Protein AF-A0A2H9Q199-F1 (afdb_monomer)

Solvent-accessible surface area (backbone atoms only — not comparable to full-atom values): 11619 Å² total; per-residue (Å²): 108,73,69,45,56,44,50,50,54,21,49,51,50,49,46,53,51,49,52,54,37,52,74,70,70,45,87,78,50,66,88,38,74,68,30,46,50,52,53,52,49,35,46,51,50,33,52,48,52,47,50,55,45,45,73,75,46,78,73,75,48,72,68,54,51,53,51,50,52,50,48,43,51,44,49,52,54,39,50,50,52,40,52,54,43,19,60,48,21,20,34,62,26,61,68,71,50,50,90,87,56,76,65,68,74,61,91,91,56,69,63,34,82,66,85,29,64,16,32,39,24,67,61,15,33,64,31,40,63,54,66,64,59,32,64,83,27,72,90,49,64,64,68,58,24,52,52,48,40,50,52,39,50,52,46,18,51,51,46,30,48,51,35,40,74,71,21,55,23,52,71,66,17,28,52,48,20,41,47,48,42,50,53,51,44,52,55,52,43,53,70,76,58,58,78,73,76,87,65,78,76,76,75,78,76,78,76,78,76,80,131

Sequence (211 aa):
FFLGEVLISTGLILYLIRLFFNYLNFSFHFISLNGLTLGLSAILVSLLLFYLMKTKFSKFSEKNNSFAKLSVILLFISGFIVEVLKFMWGRVRFRDLQEGITSFTSWYLPQGLTGSQSFPSGHAFLGWILIPLFLLFLNKNELKKWIFLILTIIFGVFVSYERIVVGAHYASDVLFSWGIVTITFLILYNRYFPKKKIFPTMKKKKSKKRN

Nearest PDB structures (foldseek):
  5jki-assembly1_A  TM=6.107E-01  e=6.214E-02  Bacillus subtilis subsp. subtilis str. 168
  8ijq-assembly1_A  TM=4.884E-01  e=3.005E+00  Homo sapiens

Foldseek 3Di:
DVVLLLCLQLVLQLLVVVVVCVVVVNDDDCPDPVNVVSSVVSSVVSVVVVVVCCVVPVDDDPLNVLLSVLLSVLCVQLVVVQVVCQQFQLQAFQVRQDPPSPRHDDQVHRPGRNVHGQAADPQLLSLQSCQSVLSVCPPHDPVVSVVSNVVSVCSSVVSLVVCVVVRSYDNVNSVVSNVSSVVSSVVSCCVSPPPDPPDDPPPPPPPPDDD

Radius of gyration: 22.21 Å; Cα contacts (8 Å, |Δi|>4): 216; chains: 1; bounding box: 43×38×95 Å

Mean predicted aligned error: 12.1 Å

pLDDT: mean 75.15, std 17.33, range [34.69, 97.81]

Structure (mmCIF, N/CA/C/O backbone):
data_AF-A0A2H9Q199-F1
#
_entry.id   AF-A0A2H9Q199-F1
#
loop_
_atom_site.group_PDB
_atom_site.id
_atom_site.type_symbol
_atom_site.label_atom_id
_atom_site.label_alt_id
_atom_site.label_comp_id
_atom_site.label_asym_id
_atom_site.label_entity_id
_atom_site.label_seq_id
_atom_site.pdbx_PDB_ins_code
_atom_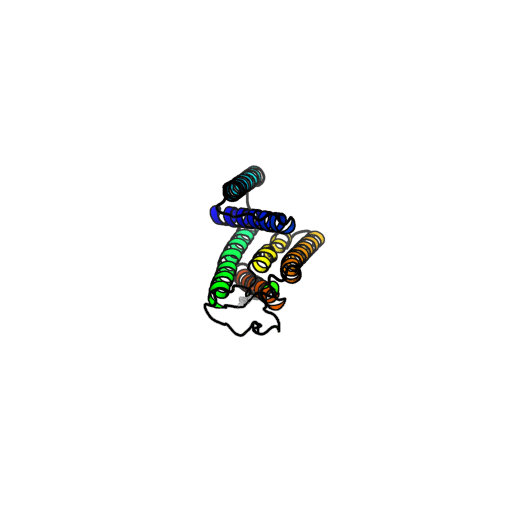site.Cartn_x
_atom_site.Cartn_y
_atom_site.Cartn_z
_atom_site.occupancy
_atom_site.B_iso_or_equiv
_atom_site.auth_seq_id
_atom_site.auth_comp_id
_atom_site.auth_asym_id
_atom_site.auth_atom_id
_atom_site.pdbx_PDB_model_num
ATOM 1 N N . PHE A 1 1 ? -3.451 13.577 13.949 1.00 46.97 1 PHE A N 1
ATOM 2 C CA . PHE A 1 1 ? -4.414 12.455 13.952 1.00 46.97 1 PHE A CA 1
ATOM 3 C C . PHE A 1 1 ? -5.497 12.689 12.898 1.00 46.97 1 PHE A C 1
ATOM 5 O O . PHE A 1 1 ? -5.450 12.029 11.874 1.00 46.97 1 PHE A O 1
ATOM 12 N N . PHE A 1 2 ? -6.315 13.739 13.061 1.00 38.72 2 PHE A N 1
ATOM 13 C CA . PHE A 1 2 ? -7.297 14.263 12.091 1.00 38.72 2 PHE A CA 1
ATOM 14 C C . PHE A 1 2 ? -6.788 14.386 10.641 1.00 38.72 2 PHE A C 1
ATOM 16 O O . PHE A 1 2 ? -7.367 13.810 9.730 1.00 38.72 2 PHE A O 1
ATOM 23 N N . LEU A 1 3 ? -5.657 15.067 10.435 1.00 34.69 3 LEU A N 1
ATOM 24 C CA . LEU A 1 3 ? -5.102 15.261 9.094 1.00 34.69 3 LEU A CA 1
ATOM 25 C C . LEU A 1 3 ? -4.651 13.936 8.450 1.00 34.69 3 LEU A C 1
ATOM 27 O O . LEU A 1 3 ? -4.805 13.750 7.256 1.00 34.69 3 LEU A O 1
ATOM 31 N N . GLY A 1 4 ? -4.153 12.986 9.247 1.00 44.22 4 GLY A N 1
ATOM 32 C CA . GLY A 1 4 ? -3.660 11.701 8.750 1.00 44.22 4 GLY A CA 1
ATOM 33 C C . GLY A 1 4 ? -4.778 10.804 8.225 1.00 44.22 4 GLY A C 1
ATOM 34 O O . GLY A 1 4 ? -4.669 10.287 7.125 1.00 44.22 4 GLY A O 1
ATOM 35 N N . GLU A 1 5 ? -5.872 10.645 8.970 1.00 51.69 5 GLU A N 1
ATOM 36 C CA . GLU A 1 5 ? -7.011 9.814 8.547 1.00 51.69 5 GLU A CA 1
ATOM 37 C C . GLU A 1 5 ? -7.714 10.364 7.309 1.00 51.69 5 GLU A C 1
ATOM 39 O O . GLU A 1 5 ? -8.073 9.608 6.402 1.00 51.69 5 GLU A O 1
ATOM 44 N N . VAL A 1 6 ? -7.868 11.689 7.254 1.00 45.50 6 VAL A N 1
ATOM 45 C CA . VAL A 1 6 ? -8.406 12.375 6.081 1.00 45.50 6 VAL A CA 1
ATOM 46 C C . VAL A 1 6 ? -7.461 12.175 4.899 1.00 45.50 6 VAL A C 1
ATOM 48 O O . VAL A 1 6 ? -7.926 11.805 3.831 1.00 45.50 6 VAL A O 1
ATOM 51 N N . LEU A 1 7 ? -6.141 12.290 5.077 1.00 45.34 7 LEU A N 1
ATOM 52 C CA . LEU A 1 7 ? -5.177 12.050 3.998 1.00 45.34 7 LEU A CA 1
ATOM 53 C C . LEU A 1 7 ? -5.149 10.587 3.516 1.00 45.34 7 LEU A C 1
ATOM 55 O O . LEU A 1 7 ? -5.063 10.374 2.310 1.00 45.34 7 LEU A O 1
ATOM 59 N N . ILE A 1 8 ? -5.273 9.582 4.398 1.00 53.69 8 ILE A N 1
ATOM 60 C CA . ILE A 1 8 ? -5.349 8.167 3.971 1.00 53.69 8 ILE A CA 1
ATOM 61 C C . ILE A 1 8 ? -6.650 7.900 3.224 1.00 53.69 8 ILE A C 1
ATOM 63 O O . ILE A 1 8 ? -6.617 7.304 2.154 1.00 53.69 8 ILE A O 1
ATOM 67 N N . SER A 1 9 ? -7.793 8.290 3.794 1.00 57.28 9 SER A N 1
ATOM 68 C CA . SER A 1 9 ? -9.100 8.034 3.176 1.00 57.28 9 SER A CA 1
ATOM 69 C C . SER A 1 9 ? -9.209 8.749 1.833 1.00 57.28 9 SER A C 1
ATOM 71 O O . SER A 1 9 ? -9.574 8.123 0.842 1.00 57.28 9 SER A O 1
ATOM 73 N N . THR A 1 10 ? -8.758 10.002 1.766 1.00 50.84 10 THR A N 1
ATOM 74 C CA . THR A 1 10 ? -8.676 10.772 0.521 1.00 50.84 10 THR A CA 1
ATOM 75 C C . THR A 1 10 ? -7.710 10.131 -0.471 1.00 50.84 10 THR A C 1
ATOM 77 O O . THR A 1 10 ? -8.054 9.968 -1.636 1.00 50.84 10 THR A O 1
ATOM 80 N N . GLY A 1 11 ? -6.516 9.725 -0.029 1.00 55.50 11 GLY A N 1
ATOM 81 C CA . GLY A 1 11 ? -5.516 9.083 -0.883 1.00 55.50 11 GLY A CA 1
ATOM 82 C C . GLY A 1 11 ? -5.994 7.745 -1.444 1.00 55.50 11 GLY A C 1
ATOM 83 O O . GLY A 1 11 ? -5.814 7.476 -2.628 1.00 55.50 11 GLY A O 1
ATOM 84 N N . LEU A 1 12 ? -6.667 6.938 -0.624 1.00 57.31 12 LEU A N 1
ATOM 85 C CA . LEU A 1 12 ? -7.262 5.668 -1.028 1.00 57.31 12 LEU A CA 1
ATOM 86 C C . LEU A 1 12 ? -8.405 5.884 -2.025 1.00 57.31 12 LEU A C 1
ATOM 88 O O . LEU A 1 12 ? -8.453 5.202 -3.043 1.00 57.31 12 LEU A O 1
ATOM 92 N N . ILE A 1 13 ? -9.290 6.852 -1.774 1.00 58.12 13 ILE A N 1
ATOM 93 C CA . ILE A 1 13 ? -10.392 7.199 -2.681 1.00 58.12 13 ILE A CA 1
ATOM 94 C C . ILE A 1 13 ? -9.844 7.697 -4.021 1.00 58.12 13 ILE A C 1
ATOM 96 O O . ILE A 1 13 ? -10.240 7.193 -5.068 1.00 58.12 13 ILE A O 1
ATOM 100 N N . LEU A 1 14 ? -8.884 8.624 -4.010 1.00 54.38 14 LEU A N 1
ATOM 101 C CA . LEU A 1 14 ? -8.240 9.130 -5.227 1.00 54.38 14 LEU A CA 1
ATOM 102 C C . LEU A 1 14 ? -7.523 8.032 -6.007 1.00 54.38 14 LEU A C 1
ATOM 104 O O . LEU A 1 14 ? -7.539 8.021 -7.237 1.00 54.38 14 LEU A O 1
ATOM 108 N N . TYR A 1 15 ? -6.913 7.089 -5.301 1.00 61.72 15 TYR A N 1
ATOM 109 C CA . TYR A 1 15 ? -6.249 5.953 -5.909 1.00 61.72 15 TYR A CA 1
ATOM 110 C C . TYR A 1 15 ? -7.234 4.949 -6.530 1.00 61.72 15 TYR A C 1
ATOM 112 O O . TYR A 1 15 ? -7.014 4.505 -7.655 1.00 61.72 15 TYR A O 1
ATOM 120 N N . LEU A 1 16 ? -8.342 4.644 -5.849 1.00 57.50 16 LEU A N 1
ATOM 121 C CA . LEU A 1 16 ? -9.432 3.813 -6.375 1.00 57.50 16 LEU A CA 1
ATOM 122 C C . LEU A 1 16 ? -10.061 4.434 -7.625 1.00 57.50 16 LEU A C 1
ATOM 124 O O . LEU A 1 16 ? -10.288 3.745 -8.617 1.00 57.50 16 LEU A O 1
ATOM 128 N N . ILE A 1 17 ? -10.277 5.748 -7.596 1.00 57.16 17 ILE A N 1
ATOM 129 C CA . ILE A 1 17 ? -10.766 6.519 -8.738 1.00 57.16 17 ILE A CA 1
ATOM 130 C C . ILE A 1 17 ? -9.769 6.435 -9.901 1.00 57.16 17 ILE A C 1
ATOM 132 O O . ILE A 1 17 ? -10.159 6.148 -11.030 1.00 57.16 17 ILE A O 1
ATOM 136 N N . ARG A 1 18 ? -8.468 6.605 -9.640 1.00 59.22 18 ARG A N 1
ATOM 137 C CA . ARG A 1 18 ? -7.423 6.473 -10.668 1.00 59.22 18 ARG A CA 1
ATOM 138 C C . ARG A 1 18 ? -7.379 5.071 -11.279 1.00 59.22 18 ARG A C 1
ATOM 140 O O . ARG A 1 18 ? -7.236 4.951 -12.491 1.00 59.22 18 ARG A O 1
ATOM 147 N N . LEU A 1 19 ? -7.479 4.026 -10.457 1.00 59.72 19 LEU A N 1
ATOM 148 C CA . LEU A 1 19 ? -7.549 2.635 -10.915 1.00 59.72 19 LEU A CA 1
ATOM 149 C C . LEU A 1 19 ? -8.749 2.414 -11.842 1.00 59.72 19 LEU A C 1
ATOM 151 O O . LEU A 1 19 ? -8.588 1.847 -12.919 1.00 59.72 19 LEU A O 1
ATOM 155 N N . PHE A 1 20 ? -9.922 2.915 -11.453 1.00 61.47 20 PHE A N 1
ATOM 156 C CA . PHE A 1 20 ? -11.144 2.830 -12.251 1.00 61.47 20 PHE A CA 1
ATOM 157 C C . PHE A 1 20 ? -11.013 3.548 -13.604 1.00 61.47 20 PHE A C 1
ATOM 159 O O . PHE A 1 20 ? -11.338 2.974 -14.639 1.00 61.47 20 PHE A O 1
ATOM 166 N N . PHE A 1 21 ? -10.474 4.770 -13.630 1.00 58.16 21 PHE A N 1
ATOM 167 C CA . PHE A 1 21 ? -10.289 5.509 -14.88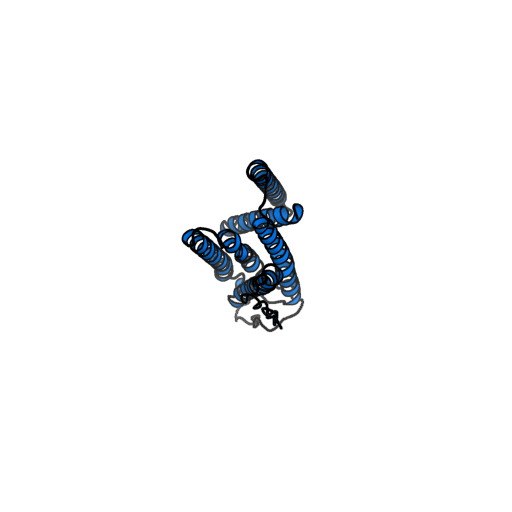5 1.00 58.16 21 PHE A CA 1
ATOM 168 C C . PHE A 1 21 ? -9.211 4.903 -15.793 1.00 58.16 21 PHE A C 1
ATOM 170 O O . PHE A 1 21 ? -9.401 4.859 -17.007 1.00 58.16 21 PHE A O 1
ATOM 177 N N . ASN A 1 22 ? -8.125 4.370 -15.224 1.00 59.69 22 ASN A N 1
ATOM 178 C CA . ASN A 1 22 ? -7.125 3.623 -15.992 1.00 59.69 22 ASN A CA 1
ATOM 179 C C . ASN A 1 22 ? -7.719 2.352 -16.619 1.00 59.69 22 ASN A C 1
ATOM 181 O O . ASN A 1 22 ? -7.387 2.038 -17.757 1.00 59.69 22 ASN A O 1
ATOM 185 N N . TYR A 1 23 ? -8.605 1.644 -15.909 1.00 58.62 23 TYR A N 1
ATOM 186 C CA . TYR A 1 23 ? -9.316 0.476 -16.440 1.00 58.62 23 TYR A CA 1
ATOM 187 C C . TYR A 1 23 ? -10.210 0.830 -17.640 1.00 58.62 23 TYR A C 1
ATOM 189 O O . TYR A 1 23 ? -10.322 0.050 -18.580 1.00 58.62 23 TYR A O 1
ATOM 197 N N . LEU A 1 24 ? -10.787 2.034 -17.656 1.00 60.97 24 LEU A N 1
ATOM 198 C CA . LEU A 1 24 ? -11.583 2.546 -18.777 1.00 60.97 24 LEU A CA 1
ATOM 199 C C . LEU A 1 24 ? -10.740 3.117 -19.936 1.00 60.97 24 LEU A C 1
ATOM 201 O O . LEU A 1 24 ? -11.296 3.762 -20.821 1.00 60.97 24 LEU A O 1
ATOM 205 N N . ASN A 1 25 ? -9.413 2.920 -19.943 1.00 54.31 25 ASN A N 1
ATOM 206 C CA . ASN A 1 25 ? -8.474 3.541 -20.891 1.00 54.31 25 ASN A CA 1
ATOM 207 C C . ASN A 1 25 ? -8.552 5.081 -20.937 1.00 54.31 25 ASN A C 1
ATOM 209 O O . ASN A 1 25 ? -8.149 5.706 -21.918 1.00 54.31 25 ASN A O 1
ATOM 213 N N . PHE A 1 26 ? -9.028 5.719 -19.865 1.00 50.94 26 PHE A N 1
ATOM 214 C CA . PHE A 1 26 ? -9.056 7.174 -19.763 1.00 50.94 26 PHE A CA 1
ATOM 215 C C . PHE A 1 26 ? -7.713 7.670 -19.212 1.00 50.94 26 PHE A C 1
ATOM 217 O O . PHE A 1 26 ? -7.396 7.492 -18.034 1.00 50.94 26 PHE A O 1
ATOM 224 N N . SER A 1 27 ? -6.896 8.302 -20.056 1.00 49.06 27 SER A N 1
ATOM 225 C CA . SER A 1 27 ? -5.598 8.856 -19.657 1.00 49.06 27 SER A CA 1
ATOM 226 C C . SER A 1 27 ? -5.778 10.123 -18.816 1.00 49.06 27 SER A C 1
ATOM 228 O O . SER A 1 27 ? -5.910 11.231 -19.337 1.00 49.06 27 SER A O 1
ATOM 230 N N . PHE A 1 28 ? -5.794 9.964 -17.494 1.00 49.81 28 PHE A N 1
ATOM 231 C CA . PHE A 1 28 ? -5.938 11.072 -16.552 1.00 49.81 28 PHE A CA 1
ATOM 232 C C . PHE A 1 28 ? -4.570 11.639 -16.142 1.00 49.81 28 PHE A C 1
ATOM 234 O O . PHE A 1 28 ? -3.808 11.002 -15.409 1.00 49.81 28 PHE A O 1
ATOM 241 N N . HIS A 1 29 ? -4.249 12.860 -16.575 1.00 53.03 29 HIS A N 1
ATOM 242 C CA . HIS A 1 29 ? -3.084 13.593 -16.072 1.00 53.03 29 HIS A CA 1
ATOM 243 C C . HIS A 1 29 ? -3.448 14.321 -14.771 1.00 53.03 29 HIS A C 1
ATOM 245 O O . HIS A 1 29 ? -4.362 15.140 -14.760 1.00 53.03 29 HIS A O 1
ATOM 251 N N . PHE A 1 30 ? -2.720 14.076 -13.676 1.00 46.84 30 PHE A N 1
ATOM 252 C CA . PHE A 1 30 ? -3.004 14.693 -12.366 1.00 46.84 30 PHE A CA 1
ATOM 253 C C . PHE A 1 30 ? -2.982 16.229 -12.376 1.00 46.84 30 PHE A C 1
ATOM 255 O O . PHE A 1 30 ? -3.741 16.848 -11.641 1.00 46.84 30 PHE A O 1
ATOM 262 N N . ILE A 1 31 ? -2.135 16.828 -13.217 1.00 51.28 31 ILE A N 1
ATOM 263 C CA . ILE A 1 31 ? -1.976 18.288 -13.343 1.00 51.28 31 ILE A CA 1
ATOM 264 C C . ILE A 1 31 ? -3.004 18.883 -14.331 1.00 51.28 31 ILE A C 1
ATOM 266 O O . ILE A 1 31 ? -3.123 20.096 -14.461 1.00 51.28 31 ILE A O 1
ATOM 270 N N . SER A 1 32 ? -3.794 18.049 -15.017 1.00 63.00 32 SER A N 1
ATOM 271 C CA . SER A 1 32 ? -4.894 18.551 -15.847 1.00 63.00 32 SER A CA 1
ATOM 272 C C . SER A 1 32 ? -6.010 19.143 -14.981 1.00 63.00 32 SER A C 1
ATOM 274 O O . SER A 1 32 ? -6.194 18.744 -13.830 1.00 63.00 32 SER A O 1
ATOM 276 N N . LEU A 1 33 ? -6.808 20.048 -15.556 1.00 59.69 33 LEU A N 1
ATOM 277 C CA . LEU A 1 33 ? -8.002 20.610 -14.908 1.00 59.69 33 LEU A CA 1
ATOM 278 C C . LEU A 1 33 ? -8.932 19.511 -14.362 1.00 59.69 33 LEU A C 1
ATOM 280 O O . LEU A 1 33 ? -9.466 19.623 -13.259 1.00 59.69 33 LEU A O 1
ATOM 284 N N . ASN A 1 34 ? -9.051 18.408 -15.104 1.00 52.34 34 ASN A N 1
ATOM 285 C CA . ASN A 1 34 ? -9.818 17.230 -14.711 1.00 52.34 34 ASN A CA 1
ATOM 286 C C . ASN A 1 34 ? -9.172 16.518 -13.504 1.00 52.34 34 ASN A C 1
ATOM 288 O O . ASN A 1 34 ? -9.858 16.129 -12.560 1.00 52.34 34 ASN A O 1
ATOM 292 N N . GLY A 1 35 ? -7.840 16.387 -13.492 1.00 54.44 35 GLY A N 1
ATOM 293 C CA . GLY A 1 35 ? -7.058 15.820 -12.384 1.00 54.44 35 GLY A CA 1
ATOM 294 C C . GLY A 1 35 ? -7.206 16.602 -11.081 1.00 54.44 35 GLY A C 1
ATOM 295 O O . GLY A 1 35 ? -7.444 16.014 -10.024 1.00 54.44 35 GLY A O 1
ATOM 296 N N . LEU A 1 36 ? -7.135 17.929 -11.170 1.00 59.34 36 LEU A N 1
ATOM 297 C CA . LEU A 1 36 ? -7.297 18.833 -10.032 1.00 59.34 36 LEU A CA 1
ATOM 298 C C . LEU A 1 36 ? -8.731 18.831 -9.496 1.00 59.34 36 LEU A C 1
ATOM 300 O O . LEU A 1 36 ? -8.926 18.784 -8.283 1.00 59.34 36 LEU A O 1
ATOM 304 N N . THR A 1 37 ? -9.735 18.822 -10.374 1.00 64.00 37 THR A N 1
ATOM 305 C CA . THR A 1 37 ? -11.149 18.749 -9.967 1.00 64.00 37 THR A CA 1
ATOM 306 C C . THR A 1 37 ? -11.483 17.419 -9.295 1.00 64.00 37 THR A C 1
ATOM 308 O O . THR A 1 37 ? -12.115 17.429 -8.238 1.00 64.00 37 THR A O 1
ATOM 311 N N . LEU A 1 38 ? -10.987 16.284 -9.804 1.00 56.97 38 LEU A N 1
ATOM 312 C CA . LEU A 1 38 ? -11.113 15.000 -9.104 1.00 56.97 38 LEU A CA 1
ATOM 313 C C . LEU A 1 38 ? -10.381 15.006 -7.755 1.00 56.97 38 LEU A C 1
ATOM 315 O O . LEU A 1 38 ? -10.963 14.591 -6.751 1.00 56.97 38 LEU A O 1
ATOM 319 N N . GLY A 1 39 ? -9.156 15.539 -7.714 1.00 57.59 39 GLY A N 1
ATOM 320 C CA . GLY A 1 39 ? -8.372 15.764 -6.495 1.00 57.59 39 GLY A CA 1
ATOM 321 C C . GLY A 1 39 ? -9.168 16.484 -5.407 1.00 57.59 39 GLY A C 1
ATOM 322 O O . GLY A 1 39 ? -9.348 15.973 -4.300 1.00 57.59 39 GLY A O 1
ATOM 323 N N . LEU A 1 40 ? -9.700 17.655 -5.756 1.00 64.88 40 LEU A N 1
ATOM 324 C CA . LEU A 1 40 ? -10.507 18.498 -4.877 1.00 64.88 40 LEU A CA 1
ATOM 325 C C . LEU A 1 40 ? -11.821 17.821 -4.478 1.00 64.88 40 LEU A C 1
ATOM 327 O O . LEU A 1 40 ? -12.198 17.869 -3.308 1.00 64.88 40 LEU A O 1
ATOM 331 N N . SER A 1 41 ? -12.493 17.139 -5.409 1.00 60.53 41 SER A N 1
ATOM 332 C CA . SER A 1 41 ? -13.747 16.435 -5.122 1.00 60.53 41 SER A CA 1
ATOM 333 C C . SER A 1 41 ? -13.558 15.312 -4.101 1.00 60.53 41 SER A C 1
ATOM 335 O O . SER A 1 41 ? -14.352 15.194 -3.171 1.00 60.53 41 SER A O 1
ATOM 337 N N . ALA A 1 42 ? -12.472 14.540 -4.183 1.00 59.50 42 ALA A N 1
ATOM 338 C CA . ALA A 1 42 ? -12.204 13.483 -3.215 1.00 59.50 42 ALA A CA 1
ATOM 339 C C . ALA A 1 42 ? -11.817 14.036 -1.840 1.00 59.50 42 ALA A C 1
ATOM 341 O O . ALA A 1 42 ? -12.199 13.450 -0.825 1.00 59.50 42 ALA A O 1
ATOM 342 N N . ILE A 1 43 ? -11.097 15.165 -1.789 1.00 62.12 43 ILE A N 1
ATOM 343 C CA . ILE A 1 43 ? -10.821 15.882 -0.535 1.00 62.12 43 ILE A CA 1
ATOM 344 C C . ILE A 1 43 ? -12.146 16.314 0.103 1.00 62.12 43 ILE A C 1
ATOM 346 O O . ILE A 1 43 ? -12.385 16.024 1.274 1.00 62.12 43 ILE A O 1
ATOM 350 N N . LEU A 1 44 ? -13.038 16.943 -0.667 1.00 68.12 44 LEU A N 1
ATOM 351 C CA . LEU A 1 44 ? -14.348 17.396 -0.190 1.00 68.12 44 LEU A CA 1
ATOM 352 C C . LEU A 1 44 ? -15.228 16.232 0.283 1.00 68.12 44 LEU A C 1
ATOM 354 O O . LEU A 1 44 ? -15.806 16.310 1.366 1.00 68.12 44 LEU A O 1
ATOM 358 N N . VAL A 1 45 ? -15.282 15.128 -0.468 1.00 66.00 45 VAL A N 1
ATOM 359 C CA . VAL A 1 45 ? -16.013 13.910 -0.079 1.00 66.00 45 VAL A CA 1
ATOM 360 C C . VAL A 1 45 ? -15.437 13.310 1.202 1.00 66.00 45 VAL A C 1
ATOM 362 O O . VAL A 1 45 ? -16.194 12.923 2.089 1.00 66.00 45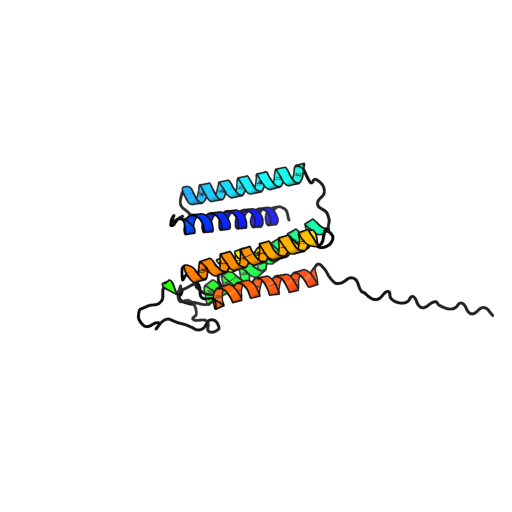 VAL A O 1
ATOM 365 N N . SER A 1 46 ? -14.114 13.274 1.354 1.00 61.66 46 SER A N 1
ATOM 366 C CA . SER A 1 46 ? -13.470 12.736 2.559 1.00 61.66 46 SER A CA 1
ATOM 367 C C . SER A 1 46 ? -13.719 13.617 3.785 1.00 61.66 46 SER A C 1
ATOM 369 O O . SER A 1 46 ? -13.992 13.103 4.871 1.00 61.66 46 SER A O 1
ATOM 371 N N . LEU A 1 47 ? -13.712 14.944 3.614 1.00 64.56 47 LEU A N 1
ATOM 372 C CA . LEU A 1 47 ? -14.093 15.903 4.655 1.00 64.56 47 LEU A CA 1
ATOM 373 C C . LEU A 1 47 ? -15.577 15.779 5.032 1.00 64.56 47 LEU A C 1
ATOM 375 O O . LEU A 1 47 ? -15.905 15.813 6.219 1.00 64.56 47 LEU A O 1
ATOM 379 N N . LEU A 1 48 ? -16.464 15.583 4.052 1.00 70.69 48 LEU A N 1
ATOM 380 C CA . LEU A 1 48 ? -17.896 15.375 4.272 1.00 70.69 48 LEU A CA 1
ATOM 381 C C . LEU A 1 48 ? -18.165 14.062 5.013 1.00 70.69 48 LEU A C 1
ATOM 383 O O . LEU A 1 48 ? -18.864 14.061 6.024 1.00 70.69 48 LEU A O 1
ATOM 387 N N . LEU A 1 49 ? -17.585 12.949 4.556 1.00 64.25 49 LEU A N 1
ATOM 388 C CA . LEU A 1 49 ? -17.698 11.650 5.220 1.00 64.25 49 LEU A CA 1
ATOM 389 C C . LEU A 1 49 ? -17.177 11.727 6.654 1.00 64.25 49 LEU A C 1
ATOM 391 O O . LEU A 1 49 ? -17.830 11.226 7.566 1.00 64.25 49 LEU A O 1
ATOM 395 N N . PHE A 1 50 ? -16.057 12.415 6.878 1.00 64.81 50 PHE A N 1
ATOM 396 C CA . PHE A 1 50 ? -15.551 12.668 8.221 1.00 64.81 50 PHE A CA 1
ATOM 397 C C . PHE A 1 50 ? -16.527 13.496 9.065 1.00 64.81 50 PHE A C 1
ATOM 399 O O . PHE A 1 50 ? -16.801 13.121 10.204 1.00 64.81 50 PHE A O 1
ATOM 406 N N . TYR A 1 51 ? -17.070 14.598 8.536 1.00 67.94 51 TYR A N 1
ATOM 407 C CA . TYR A 1 51 ? -18.056 15.420 9.243 1.00 67.94 51 TYR A CA 1
ATOM 408 C C . TYR A 1 51 ? -19.275 14.583 9.647 1.00 67.94 51 TYR A C 1
ATOM 410 O O . TYR A 1 51 ? -19.649 14.583 10.817 1.00 67.94 51 TYR A O 1
ATOM 418 N N . LEU A 1 52 ? -19.817 13.785 8.722 1.00 66.38 52 LEU A N 1
ATOM 419 C CA . LEU A 1 52 ? -20.927 12.861 8.972 1.00 66.38 52 LEU A CA 1
ATOM 420 C C . LEU A 1 52 ? -20.568 11.772 9.996 1.00 66.38 52 LEU A C 1
ATOM 422 O O . LEU A 1 52 ? -21.390 11.404 10.837 1.00 66.38 52 LEU A O 1
ATOM 426 N N . MET A 1 53 ? -19.338 11.254 9.966 1.00 61.72 53 MET A N 1
ATOM 427 C CA . MET A 1 53 ? -18.865 10.294 10.965 1.00 61.72 53 MET A CA 1
ATOM 428 C C . MET A 1 53 ? -18.693 10.950 12.337 1.00 61.72 53 MET A C 1
ATOM 430 O O . MET A 1 53 ? -19.051 10.339 13.336 1.00 61.72 53 MET A O 1
ATOM 434 N N . LYS A 1 54 ? -18.211 12.194 12.413 1.00 63.78 54 LYS A N 1
ATOM 435 C CA . LYS A 1 54 ? -18.038 12.939 13.668 1.00 63.78 54 LYS A CA 1
ATOM 436 C C . LYS A 1 54 ? -19.380 13.307 14.302 1.00 63.78 54 LYS A C 1
ATOM 438 O O . LYS A 1 54 ? -19.517 13.199 15.519 1.00 63.78 54 LYS A O 1
ATOM 443 N N . THR A 1 55 ? -20.360 13.725 13.501 1.00 63.97 55 THR A N 1
ATOM 444 C CA . THR A 1 55 ? -21.707 14.074 13.985 1.00 63.97 55 THR A CA 1
ATOM 445 C C . THR A 1 55 ? -22.466 12.840 14.467 1.00 63.97 55 THR A C 1
ATOM 447 O O . THR A 1 55 ? -23.152 12.908 15.484 1.00 63.97 55 THR A O 1
ATOM 450 N N . LYS A 1 56 ? -22.299 11.692 13.796 1.00 58.31 56 LYS A N 1
ATOM 451 C CA . LYS A 1 56 ? -22.981 10.434 14.142 1.00 58.31 56 LYS A CA 1
ATOM 452 C C . LYS A 1 56 ? -22.245 9.586 15.192 1.00 58.31 56 LYS A C 1
ATOM 454 O O . LYS A 1 56 ? -22.883 8.848 15.937 1.00 58.31 56 LYS A O 1
ATOM 459 N N . PHE A 1 57 ? -20.919 9.688 15.277 1.00 55.38 57 PHE A N 1
ATOM 460 C CA . PHE A 1 57 ? -20.056 8.920 16.182 1.00 55.38 57 PHE A CA 1
ATOM 461 C C . PHE A 1 57 ? -19.158 9.870 16.991 1.00 55.38 57 PHE A C 1
ATOM 463 O O . PHE A 1 57 ? -17.943 9.925 16.815 1.00 55.38 57 PHE A O 1
ATOM 470 N N . SER A 1 58 ? -19.764 10.631 17.908 1.00 53.53 58 SER A N 1
ATOM 471 C CA . SER A 1 58 ? -19.087 11.682 18.691 1.00 53.53 58 SER A CA 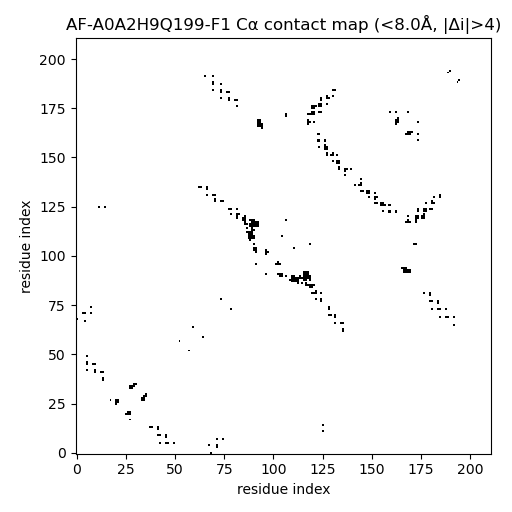1
ATOM 472 C C . SER A 1 58 ? -18.032 11.173 19.686 1.00 53.53 58 SER A C 1
ATOM 474 O O . SER A 1 58 ? -17.215 11.953 20.175 1.00 53.53 58 SER A O 1
ATOM 476 N N . LYS A 1 59 ? -18.004 9.863 19.969 1.00 56.81 59 LYS A N 1
ATOM 477 C CA . LYS A 1 59 ? -16.982 9.207 20.797 1.00 56.81 59 LYS A CA 1
ATOM 478 C C . LYS A 1 59 ? -16.321 8.070 20.025 1.00 56.81 59 LYS A C 1
ATOM 480 O O . LYS A 1 59 ? -16.840 6.955 19.962 1.00 56.81 59 LYS A O 1
ATOM 485 N N . PHE A 1 60 ? -15.143 8.339 19.467 1.00 60.69 60 PHE A N 1
ATOM 486 C CA . PHE A 1 60 ? -14.266 7.279 18.981 1.00 60.69 60 PHE A CA 1
ATOM 487 C C . PHE A 1 60 ? -13.740 6.482 20.176 1.00 60.69 60 PHE A C 1
ATOM 489 O O . PHE A 1 60 ? -13.156 7.039 21.103 1.00 60.69 60 PHE A O 1
ATOM 496 N N . SER A 1 61 ? -13.970 5.167 20.168 1.00 67.00 61 SER A N 1
ATOM 497 C CA . SER A 1 61 ? -13.395 4.286 21.186 1.00 67.00 61 SER A CA 1
ATOM 498 C C . SER A 1 61 ? -11.864 4.294 21.099 1.00 67.00 61 SER A C 1
ATOM 500 O O . SER A 1 61 ? -11.302 4.471 20.017 1.00 67.00 61 SER A O 1
ATOM 502 N N . GLU A 1 62 ? -11.180 4.029 22.213 1.00 70.50 62 GLU A N 1
ATOM 503 C CA . GLU A 1 62 ? -9.715 3.882 22.253 1.00 70.50 62 GLU A CA 1
ATOM 504 C C . GLU A 1 62 ? -9.210 2.879 21.198 1.00 70.50 62 GLU A C 1
ATOM 506 O O . GLU A 1 62 ? -8.191 3.093 20.546 1.00 70.50 62 GLU A O 1
ATOM 511 N N . LYS A 1 63 ? -10.000 1.831 20.933 1.00 68.94 63 LYS A N 1
ATOM 512 C CA . LYS A 1 63 ? -9.747 0.849 19.875 1.00 68.94 63 LYS A CA 1
ATOM 513 C C . LYS A 1 63 ? -9.738 1.473 18.475 1.00 68.94 63 LYS A C 1
ATOM 515 O O . LYS A 1 63 ? -8.852 1.156 17.683 1.00 68.94 63 LYS A O 1
ATOM 520 N N . ASN A 1 64 ? -10.701 2.341 18.166 1.00 71.62 64 ASN A N 1
ATOM 521 C CA . ASN A 1 64 ? -10.756 3.024 16.873 1.00 71.62 64 ASN A CA 1
ATOM 522 C C . ASN A 1 64 ? -9.573 3.990 16.716 1.00 71.62 64 ASN A C 1
ATOM 524 O O . ASN A 1 64 ? -8.983 4.049 15.640 1.00 71.62 64 ASN A O 1
ATOM 528 N N . ASN A 1 65 ? -9.181 4.676 17.797 1.00 74.12 65 ASN A N 1
ATOM 529 C CA . ASN A 1 65 ? -8.025 5.571 17.773 1.00 74.12 65 ASN A CA 1
ATOM 530 C C . ASN A 1 65 ? -6.721 4.812 17.492 1.00 74.12 65 ASN A C 1
ATOM 532 O O . ASN A 1 65 ? -5.917 5.222 16.654 1.00 74.12 65 ASN A O 1
ATOM 536 N N . SER A 1 66 ? -6.524 3.669 18.149 1.00 74.25 66 SER A N 1
ATOM 537 C CA . SER A 1 66 ? -5.362 2.805 17.917 1.00 74.25 66 SER A CA 1
ATOM 538 C C . SER A 1 66 ? -5.350 2.214 16.506 1.00 74.25 66 SER A C 1
ATOM 540 O O . SER A 1 66 ? -4.296 2.183 15.872 1.00 74.25 66 SER A O 1
ATOM 542 N N . PHE A 1 67 ? -6.509 1.802 15.980 1.00 78.06 67 PHE A N 1
ATOM 543 C CA . PHE A 1 67 ? -6.653 1.341 14.594 1.00 78.06 67 PHE A CA 1
ATOM 544 C C . PHE A 1 67 ? -6.221 2.414 13.591 1.00 78.06 67 PHE A C 1
ATOM 546 O O . PHE A 1 67 ? -5.410 2.146 12.702 1.00 78.06 67 PHE A O 1
ATOM 553 N N . ALA A 1 68 ? -6.732 3.632 13.733 1.00 74.38 68 ALA A N 1
ATOM 554 C CA . ALA A 1 68 ? -6.428 4.674 12.773 1.00 74.38 68 ALA A CA 1
ATOM 555 C C . ALA A 1 68 ? -4.989 5.180 12.909 1.00 74.38 68 ALA A C 1
ATOM 557 O O . ALA A 1 68 ? -4.319 5.372 11.897 1.00 74.38 68 ALA A O 1
ATOM 558 N N . LYS A 1 69 ? -4.449 5.270 14.133 1.00 78.19 69 LYS A N 1
ATOM 559 C CA . LYS A 1 69 ? -3.023 5.559 14.354 1.00 78.19 69 LYS A CA 1
ATOM 560 C C . LYS A 1 69 ? -2.141 4.544 13.633 1.00 78.19 69 LYS A C 1
ATOM 562 O O . LYS A 1 69 ? -1.215 4.933 12.928 1.00 78.19 69 LYS A O 1
ATOM 567 N N . LEU A 1 70 ? -2.441 3.256 13.801 1.00 82.94 70 LEU A N 1
ATOM 568 C CA . LEU A 1 70 ? -1.713 2.179 13.142 1.00 82.94 70 LEU A CA 1
ATOM 569 C C . LEU A 1 70 ? -1.818 2.299 11.620 1.00 82.94 70 LEU A C 1
ATOM 571 O O . LEU A 1 70 ? -0.801 2.197 10.945 1.00 82.94 70 LEU A O 1
ATOM 575 N N . SER A 1 71 ? -3.013 2.571 11.092 1.00 80.44 71 SER A N 1
ATOM 576 C CA . SER A 1 71 ? -3.250 2.706 9.649 1.00 80.44 71 SER A CA 1
ATOM 577 C C . SER A 1 71 ? -2.478 3.883 9.041 1.00 80.44 71 SER A C 1
ATOM 579 O O . SER A 1 71 ? -1.856 3.724 7.994 1.00 80.44 71 SER A O 1
ATOM 581 N N . VAL A 1 72 ? -2.445 5.042 9.717 1.00 80.69 72 VAL A N 1
ATOM 582 C CA . VAL A 1 72 ? -1.647 6.215 9.301 1.00 80.69 72 VAL A CA 1
ATOM 583 C C . VAL A 1 72 ? -0.171 5.863 9.247 1.00 80.69 72 VAL A C 1
ATOM 585 O O . VAL A 1 72 ? 0.485 6.088 8.234 1.00 80.69 72 VAL A O 1
ATOM 588 N N . ILE A 1 73 ? 0.357 5.295 10.328 1.00 83.38 73 ILE A N 1
ATOM 589 C CA . ILE A 1 73 ? 1.782 4.973 10.417 1.00 83.38 73 ILE A CA 1
ATOM 590 C C . ILE A 1 73 ? 2.157 3.911 9.378 1.00 83.38 73 ILE A C 1
ATOM 592 O O . ILE A 1 73 ? 3.195 4.038 8.734 1.00 83.38 73 ILE A O 1
ATOM 596 N N . LEU A 1 74 ? 1.298 2.910 9.168 1.00 87.75 74 LEU A N 1
ATOM 597 C CA . LEU A 1 74 ? 1.479 1.893 8.138 1.00 87.75 74 LEU A CA 1
ATOM 598 C C . LEU A 1 74 ? 1.559 2.523 6.742 1.00 87.75 74 LEU A C 1
ATOM 600 O O . LEU A 1 74 ? 2.484 2.201 6.002 1.00 87.75 74 LEU A O 1
ATOM 604 N N . LEU A 1 75 ? 0.646 3.446 6.401 1.00 84.56 75 LEU A N 1
ATOM 605 C CA . LEU A 1 75 ? 0.647 4.114 5.093 1.00 84.56 75 LEU A CA 1
ATOM 606 C C . LEU A 1 75 ? 1.967 4.842 4.855 1.00 84.56 75 LEU A C 1
ATOM 608 O O . LEU A 1 75 ? 2.593 4.640 3.818 1.00 84.56 75 LEU A O 1
ATOM 612 N N . PHE A 1 76 ? 2.395 5.669 5.808 1.00 83.94 76 PHE A N 1
ATOM 613 C CA . PHE A 1 76 ? 3.594 6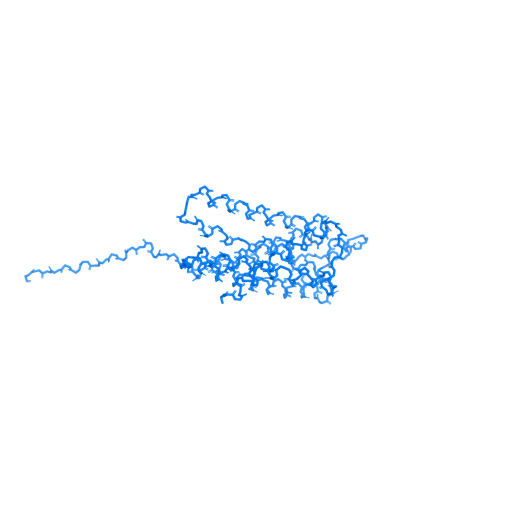.482 5.631 1.00 83.94 76 PHE A CA 1
ATOM 614 C C . PHE A 1 76 ? 4.871 5.643 5.614 1.00 83.94 76 PHE A C 1
ATOM 616 O O . PHE A 1 76 ? 5.704 5.852 4.739 1.00 83.94 76 PHE A O 1
ATOM 623 N N . ILE A 1 77 ? 5.026 4.677 6.526 1.00 90.94 77 ILE A N 1
ATOM 624 C CA . ILE A 1 77 ? 6.237 3.845 6.578 1.00 90.94 77 ILE A CA 1
ATOM 625 C C . ILE A 1 77 ? 6.327 2.952 5.341 1.00 90.94 77 ILE A C 1
ATOM 627 O O . ILE A 1 77 ? 7.340 2.968 4.647 1.00 90.94 77 ILE A O 1
ATOM 631 N N . SER A 1 78 ? 5.275 2.188 5.037 1.00 90.19 78 SER A N 1
ATOM 632 C CA . SER A 1 78 ? 5.299 1.286 3.885 1.00 90.19 78 SER A CA 1
ATOM 633 C C . SER A 1 78 ? 5.356 2.060 2.567 1.00 90.19 78 SER A C 1
ATOM 635 O O . SER A 1 78 ? 6.095 1.658 1.674 1.00 90.19 78 SER A O 1
ATOM 637 N N . GLY A 1 79 ? 4.652 3.192 2.458 1.00 84.25 79 GLY A N 1
ATOM 638 C CA . GLY A 1 79 ? 4.698 4.060 1.281 1.00 84.25 79 GLY A CA 1
ATOM 639 C C . GLY A 1 79 ? 6.076 4.675 1.055 1.00 84.25 79 GLY A C 1
ATOM 640 O O . GLY A 1 79 ? 6.567 4.659 -0.068 1.00 84.25 79 GLY A O 1
ATOM 641 N N . PHE A 1 80 ? 6.738 5.140 2.119 1.00 89.38 80 PHE A N 1
ATOM 642 C CA . PHE A 1 80 ? 8.105 5.655 2.037 1.00 89.38 80 PHE A CA 1
ATOM 643 C C . PHE A 1 80 ? 9.089 4.580 1.563 1.00 89.38 80 PHE A C 1
ATOM 645 O O . PHE A 1 80 ? 9.864 4.826 0.642 1.00 89.38 80 PHE A O 1
ATOM 652 N N . ILE A 1 81 ? 9.021 3.370 2.133 1.00 96.00 81 ILE A N 1
ATOM 653 C CA . ILE A 1 81 ? 9.866 2.242 1.710 1.00 96.00 81 ILE A CA 1
ATOM 654 C C . ILE A 1 81 ? 9.630 1.925 0.228 1.00 96.00 81 ILE A C 1
ATOM 656 O O . ILE A 1 81 ? 10.584 1.793 -0.534 1.00 96.00 81 ILE A O 1
ATOM 660 N N . VAL A 1 82 ? 8.366 1.825 -0.190 1.00 92.31 82 VAL A N 1
ATOM 661 C CA . VAL A 1 82 ? 7.992 1.534 -1.580 1.00 92.31 82 VAL A CA 1
ATOM 662 C C . VAL A 1 82 ? 8.523 2.601 -2.532 1.00 92.31 82 VAL A C 1
ATOM 664 O O . VAL A 1 82 ? 9.093 2.240 -3.556 1.00 92.31 82 VAL A O 1
ATOM 667 N N . GLU A 1 83 ? 8.379 3.885 -2.205 1.00 87.50 83 GLU A N 1
ATOM 668 C CA . GLU A 1 83 ? 8.796 4.979 -3.086 1.00 87.50 83 GLU A CA 1
ATOM 669 C C . GLU A 1 83 ? 10.321 5.082 -3.202 1.00 87.50 83 GLU A C 1
ATOM 671 O O . GLU A 1 83 ? 10.845 5.201 -4.309 1.00 87.50 83 GLU A O 1
ATOM 676 N N . VAL A 1 84 ? 11.050 4.949 -2.087 1.00 93.75 84 VAL A N 1
ATOM 677 C CA . VAL A 1 84 ? 12.522 4.942 -2.093 1.00 93.75 84 VAL A CA 1
ATOM 678 C C . VAL A 1 84 ? 13.052 3.771 -2.913 1.00 93.75 84 VAL A C 1
ATOM 680 O O . VAL A 1 84 ? 13.888 3.965 -3.794 1.00 93.75 84 VAL A O 1
ATOM 683 N N . LEU A 1 85 ? 12.537 2.559 -2.674 1.00 95.00 85 LEU A N 1
ATOM 684 C CA . LEU A 1 85 ? 12.945 1.392 -3.452 1.00 95.00 85 LEU A CA 1
ATOM 685 C C . LEU A 1 85 ? 12.629 1.601 -4.929 1.00 95.00 85 LEU A C 1
ATOM 687 O O . LEU A 1 85 ? 13.493 1.383 -5.766 1.00 95.00 85 LEU A O 1
ATOM 691 N N . LYS A 1 86 ? 11.434 2.098 -5.248 1.00 91.44 86 LYS A N 1
ATOM 692 C CA . LYS A 1 86 ? 11.000 2.330 -6.625 1.00 91.44 86 LYS A CA 1
ATOM 693 C C . LYS A 1 86 ? 11.880 3.321 -7.373 1.00 91.44 86 LYS A C 1
ATOM 695 O O . LYS A 1 86 ? 12.152 3.111 -8.553 1.00 91.44 86 LYS A O 1
ATOM 700 N N . PHE A 1 87 ? 12.334 4.370 -6.697 1.00 89.00 87 PHE A N 1
ATOM 701 C CA . PHE A 1 87 ? 13.279 5.328 -7.256 1.00 89.00 87 PHE A CA 1
ATOM 702 C C . PHE A 1 87 ? 14.652 4.694 -7.524 1.00 89.00 87 PHE A C 1
ATOM 704 O O . PHE A 1 87 ? 15.253 4.956 -8.561 1.00 89.00 87 PHE A O 1
ATOM 711 N N . MET A 1 88 ? 15.131 3.834 -6.621 1.00 93.62 88 MET A N 1
ATOM 712 C CA . MET A 1 88 ? 16.491 3.283 -6.668 1.00 93.62 88 MET A CA 1
ATOM 713 C C . MET A 1 88 ? 16.626 1.951 -7.432 1.00 93.62 88 MET A C 1
ATOM 715 O O . MET A 1 88 ? 17.749 1.545 -7.729 1.00 93.62 88 MET A O 1
ATOM 719 N N . TRP A 1 89 ? 15.528 1.241 -7.729 1.00 96.06 89 TRP A N 1
ATOM 720 C CA . TRP A 1 89 ? 15.610 -0.137 -8.241 1.00 96.06 89 TRP A CA 1
ATOM 721 C C . TRP A 1 89 ? 15.879 -0.248 -9.739 1.00 96.06 89 TRP A C 1
ATOM 723 O O . TRP A 1 89 ? 16.511 -1.210 -10.168 1.00 96.06 89 TRP A O 1
ATOM 733 N N . GLY A 1 90 ? 15.354 0.674 -10.548 1.00 93.25 90 GLY A N 1
ATOM 734 C CA . GLY A 1 90 ? 15.644 0.717 -11.984 1.00 93.25 90 GLY A CA 1
ATOM 735 C C . GLY A 1 90 ? 15.102 -0.450 -12.819 1.00 93.25 90 GLY A C 1
ATOM 736 O O . GLY A 1 90 ? 15.575 -0.676 -13.933 1.00 93.25 90 GLY A O 1
ATOM 737 N N . ARG A 1 91 ? 14.144 -1.234 -12.309 1.00 94.94 91 ARG A N 1
ATOM 738 C CA . ARG A 1 91 ? 13.624 -2.419 -13.015 1.00 94.94 91 ARG A CA 1
ATOM 739 C C . ARG A 1 91 ? 12.640 -2.035 -14.123 1.00 94.94 91 ARG A C 1
ATOM 741 O O . ARG A 1 91 ? 11.656 -1.345 -13.847 1.00 94.94 91 ARG A O 1
ATOM 748 N N . VAL A 1 92 ? 12.876 -2.530 -15.340 1.00 94.94 92 VAL A N 1
ATOM 749 C CA . VAL A 1 92 ? 12.008 -2.367 -16.527 1.00 94.94 92 VAL A CA 1
ATOM 750 C C . VAL A 1 92 ? 10.700 -3.135 -16.342 1.00 94.94 92 VAL A C 1
ATOM 752 O O . VAL A 1 92 ? 10.724 -4.250 -15.828 1.00 94.94 92 VAL A O 1
ATOM 755 N N . ARG A 1 93 ? 9.554 -2.557 -16.728 1.00 94.56 93 ARG A N 1
ATOM 756 C CA . ARG A 1 93 ? 8.243 -3.225 -16.608 1.00 94.56 93 ARG A CA 1
ATOM 757 C C . ARG A 1 93 ? 8.094 -4.335 -17.635 1.00 94.56 93 ARG A C 1
ATOM 759 O O . ARG A 1 93 ? 8.709 -4.279 -18.690 1.00 94.56 93 ARG A O 1
ATOM 766 N N . PHE A 1 94 ? 7.203 -5.286 -17.364 1.00 92.31 94 PHE A N 1
ATOM 767 C CA . PHE A 1 94 ? 6.939 -6.396 -18.280 1.00 92.31 94 PHE A CA 1
ATOM 768 C C . PHE A 1 94 ? 6.513 -5.922 -19.682 1.00 92.31 94 PHE A C 1
ATOM 770 O O . PHE A 1 94 ? 7.054 -6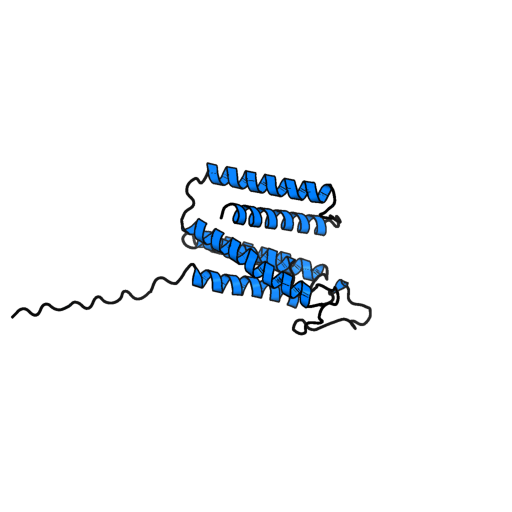.381 -20.678 1.00 92.31 94 PHE A O 1
ATOM 777 N N . ARG A 1 95 ? 5.608 -4.943 -19.766 1.00 91.38 95 ARG A N 1
ATOM 778 C CA . ARG A 1 95 ? 5.137 -4.366 -21.037 1.00 91.38 95 ARG A CA 1
ATOM 779 C C . ARG A 1 95 ? 6.164 -3.481 -21.756 1.00 91.38 95 ARG A C 1
ATOM 781 O O . ARG A 1 95 ? 5.951 -3.148 -22.911 1.00 91.38 95 ARG A O 1
ATOM 788 N N . ASP A 1 96 ? 7.220 -3.069 -21.054 1.00 92.19 96 ASP A N 1
ATOM 789 C CA . ASP A 1 96 ? 8.279 -2.200 -21.583 1.00 92.19 96 ASP A CA 1
ATOM 790 C C . ASP A 1 96 ? 9.513 -3.042 -22.012 1.00 92.19 96 ASP A C 1
ATOM 792 O O . ASP A 1 96 ? 10.565 -2.489 -22.339 1.00 92.19 96 ASP A O 1
ATOM 796 N N . LEU A 1 97 ? 9.418 -4.382 -21.976 1.00 91.19 97 LEU A N 1
ATOM 797 C CA . LEU A 1 97 ? 10.474 -5.286 -22.437 1.00 91.19 97 LEU A CA 1
ATOM 798 C C . LEU A 1 97 ? 10.639 -5.185 -23.959 1.00 91.19 97 LEU A C 1
ATOM 800 O O . LEU A 1 97 ? 9.666 -5.240 -24.707 1.00 91.19 97 LEU A O 1
ATOM 804 N N . GLN A 1 98 ? 11.889 -5.064 -24.405 1.00 81.94 98 GLN A N 1
ATOM 805 C CA . GLN A 1 98 ? 12.237 -5.063 -25.826 1.00 81.94 98 GLN A CA 1
ATOM 806 C C . GLN A 1 98 ? 12.166 -6.483 -26.404 1.00 81.94 98 GLN A C 1
ATOM 808 O O . GLN A 1 98 ? 12.178 -7.475 -25.662 1.00 81.94 98 GLN A O 1
ATOM 813 N N . GLU A 1 99 ? 12.111 -6.581 -27.733 1.00 78.56 99 GLU A N 1
ATOM 814 C CA . GLU A 1 99 ? 12.153 -7.864 -28.434 1.00 78.56 99 GLU A CA 1
ATOM 815 C C . GLU A 1 99 ? 13.357 -8.701 -27.960 1.00 78.56 99 GLU A C 1
ATOM 817 O O . GLU A 1 99 ? 14.475 -8.205 -27.819 1.00 78.56 99 GLU A O 1
ATOM 822 N N . GLY A 1 100 ? 13.108 -9.974 -27.636 1.00 76.81 100 GLY A N 1
ATOM 823 C CA . GLY A 1 100 ? 14.125 -10.890 -27.108 1.00 76.81 100 GLY A CA 1
ATOM 824 C C . GLY A 1 100 ? 14.340 -10.871 -25.586 1.00 76.81 100 GLY A C 1
ATOM 825 O O . GLY A 1 100 ? 15.210 -11.595 -25.112 1.00 76.81 100 GLY A O 1
ATOM 826 N N . ILE A 1 101 ? 13.562 -10.105 -24.799 1.00 80.25 101 ILE A N 1
ATOM 827 C CA . ILE A 1 101 ? 13.599 -10.112 -23.310 1.00 80.25 101 ILE A CA 1
ATOM 828 C C . ILE A 1 101 ? 14.987 -9.699 -22.756 1.00 80.25 101 ILE A C 1
ATOM 830 O O . ILE A 1 101 ? 15.357 -9.977 -21.619 1.00 80.25 101 ILE A O 1
ATOM 834 N N . THR A 1 102 ? 15.773 -8.972 -23.547 1.00 82.19 102 THR A N 1
ATOM 835 C CA . THR A 1 102 ? 17.171 -8.621 -23.236 1.00 82.19 102 THR A CA 1
ATOM 836 C C . THR A 1 102 ? 17.316 -7.682 -22.037 1.00 82.19 102 THR A C 1
ATOM 838 O O . THR A 1 102 ? 18.338 -7.698 -21.357 1.00 82.19 102 THR A O 1
ATOM 841 N N . SER A 1 103 ? 16.284 -6.888 -21.745 1.00 87.94 103 SER A N 1
ATOM 842 C CA . SER A 1 103 ? 16.242 -5.944 -20.624 1.00 87.94 103 SER A CA 1
ATOM 843 C C . SER A 1 103 ? 15.596 -6.511 -19.353 1.00 87.94 103 SER A C 1
ATOM 845 O O . SER A 1 103 ? 15.365 -5.772 -18.389 1.00 87.94 103 SER A O 1
ATOM 847 N N . PHE A 1 104 ? 15.294 -7.815 -19.317 1.00 92.88 104 PHE A N 1
ATOM 848 C CA . PHE A 1 104 ? 14.779 -8.458 -18.113 1.00 92.88 104 PHE A CA 1
ATOM 849 C C . PHE A 1 104 ? 15.837 -8.516 -17.016 1.00 92.88 104 PHE A C 1
ATOM 851 O O . PHE A 1 104 ? 16.979 -8.917 -17.227 1.00 92.88 104 PHE A O 1
ATOM 858 N N . THR A 1 105 ? 15.414 -8.185 -15.800 1.00 93.31 105 THR A N 1
ATOM 859 C CA . THR A 1 105 ? 16.255 -8.269 -14.610 1.00 93.31 105 THR A CA 1
ATOM 860 C C . THR A 1 105 ? 15.502 -8.943 -13.473 1.00 93.31 105 THR A C 1
ATOM 862 O O . THR A 1 105 ? 14.287 -8.767 -13.300 1.00 93.31 105 THR A O 1
ATOM 865 N N . SER A 1 106 ? 16.225 -9.749 -12.694 1.00 94.81 106 SER A N 1
ATOM 866 C CA . SER A 1 106 ? 15.692 -10.412 -11.505 1.00 94.81 106 SER A CA 1
ATOM 867 C C . SER A 1 106 ? 15.329 -9.397 -10.425 1.00 94.81 106 SER A C 1
ATOM 869 O O . SER A 1 106 ? 16.028 -8.413 -10.207 1.00 94.81 106 SER A O 1
ATOM 871 N N . TRP A 1 107 ? 14.244 -9.665 -9.698 1.00 93.81 107 TRP A N 1
ATOM 872 C CA . TRP A 1 107 ? 13.684 -8.723 -8.725 1.00 93.81 107 TRP A CA 1
ATOM 873 C C . TRP A 1 107 ? 14.629 -8.377 -7.567 1.00 93.81 107 TRP A C 1
ATOM 875 O O . TRP A 1 107 ? 14.516 -7.292 -7.015 1.00 93.81 107 TRP A O 1
ATOM 885 N N . TYR A 1 108 ? 15.558 -9.264 -7.206 1.00 94.31 108 TYR A N 1
ATOM 886 C CA . TYR A 1 108 ? 16.514 -9.061 -6.113 1.00 94.31 108 TYR A CA 1
ATOM 887 C C . TYR A 1 108 ? 17.790 -8.311 -6.540 1.00 94.31 108 TYR A C 1
ATOM 889 O O . TYR A 1 108 ? 18.641 -8.049 -5.695 1.00 94.31 108 TYR A O 1
ATOM 897 N N . LEU A 1 109 ? 17.937 -7.971 -7.829 1.00 94.38 109 LEU A N 1
ATOM 898 C CA . LEU A 1 109 ? 19.096 -7.251 -8.362 1.00 94.38 109 LEU A CA 1
ATOM 899 C C . LEU A 1 109 ? 18.708 -5.810 -8.730 1.00 94.38 109 LEU A C 1
ATOM 901 O O . LEU A 1 109 ? 18.114 -5.599 -9.793 1.00 94.38 109 LEU A O 1
ATOM 905 N N . PRO A 1 110 ? 19.036 -4.806 -7.898 1.00 94.19 110 PRO A N 1
ATOM 906 C CA . PRO A 1 110 ? 18.808 -3.408 -8.250 1.00 94.19 110 PRO A CA 1
ATOM 907 C C . PRO A 1 110 ? 19.692 -2.997 -9.436 1.00 94.19 110 PRO A C 1
ATOM 909 O O . PRO A 1 110 ? 20.865 -3.354 -9.502 1.00 94.19 110 PRO A O 1
ATOM 912 N N . GLN A 1 111 ? 19.122 -2.232 -10.366 1.00 94.50 111 GLN A N 1
ATOM 913 C CA . GLN A 1 111 ? 19.779 -1.759 -11.594 1.00 94.50 111 GLN A CA 1
ATOM 914 C C . GLN A 1 111 ? 20.238 -0.295 -11.503 1.00 94.50 111 GLN A C 1
ATOM 916 O O . GLN A 1 111 ? 20.831 0.234 -12.439 1.00 94.50 111 GLN A O 1
ATOM 921 N N . GLY A 1 112 ? 19.957 0.376 -10.383 1.00 91.56 112 GLY A N 1
ATOM 922 C CA . GLY A 1 112 ? 20.271 1.787 -10.184 1.00 91.56 112 GLY A CA 1
ATOM 923 C C . GLY A 1 112 ? 19.285 2.728 -10.880 1.00 91.56 112 GLY A C 1
ATOM 924 O O . GLY A 1 112 ? 18.126 2.392 -11.121 1.00 91.56 112 GLY A O 1
ATOM 925 N N . LEU A 1 113 ? 19.736 3.946 -11.182 1.00 92.00 113 LEU A N 1
ATOM 926 C CA . LEU A 1 113 ? 18.893 5.032 -11.693 1.00 92.00 113 LEU A CA 1
ATOM 927 C C . LEU A 1 113 ? 18.690 4.934 -13.214 1.00 92.00 113 LEU A C 1
ATOM 929 O O . LEU A 1 113 ? 19.176 5.764 -13.974 1.00 92.00 113 LEU A O 1
ATOM 933 N N . THR A 1 114 ? 17.952 3.921 -13.664 1.00 90.50 114 THR A N 1
ATOM 934 C CA . THR A 1 114 ? 17.656 3.702 -15.097 1.00 90.50 114 THR A CA 1
ATOM 935 C C . THR A 1 114 ? 16.439 4.490 -15.601 1.00 90.50 114 THR A C 1
ATOM 937 O O . THR A 1 114 ? 16.101 4.428 -16.779 1.00 90.50 114 THR A O 1
ATOM 940 N N . GLY A 1 115 ? 15.709 5.165 -14.704 1.00 88.94 115 GLY A N 1
ATOM 941 C CA . GLY A 1 115 ? 14.397 5.769 -14.983 1.00 88.94 115 GLY A CA 1
ATOM 942 C C . GLY A 1 115 ? 13.233 4.767 -15.005 1.00 88.94 115 GLY A C 1
ATOM 943 O O . GLY A 1 115 ? 12.068 5.165 -14.951 1.00 88.94 115 GLY A O 1
ATOM 944 N N . SER A 1 116 ? 13.520 3.462 -15.013 1.00 91.38 116 SER A N 1
ATOM 945 C CA . SER A 1 116 ? 12.498 2.417 -14.961 1.00 91.38 116 SER A CA 1
ATOM 946 C C . SER A 1 116 ? 12.040 2.140 -13.531 1.00 91.38 116 SER A C 1
ATOM 948 O O . SER A 1 116 ? 12.840 2.037 -12.607 1.00 91.38 116 SER A O 1
ATOM 950 N N . GLN A 1 117 ? 10.727 1.996 -13.344 1.00 91.81 117 GLN A N 1
ATOM 951 C CA . GLN A 1 117 ? 10.103 1.932 -12.019 1.00 91.81 117 GLN A CA 1
ATOM 952 C C . GLN A 1 117 ? 9.058 0.808 -11.919 1.00 91.81 117 GLN A C 1
ATOM 954 O O . GLN A 1 117 ? 7.881 1.059 -11.617 1.00 91.81 117 GLN A O 1
ATOM 959 N N . SER A 1 118 ? 9.464 -0.428 -12.232 1.00 94.38 118 SER A N 1
ATOM 960 C CA . SER A 1 118 ? 8.630 -1.623 -12.034 1.00 94.38 118 SER A CA 1
ATOM 961 C C . SER A 1 118 ? 8.635 -2.093 -10.579 1.00 94.38 118 SER A C 1
ATOM 963 O O . SER A 1 118 ? 7.582 -2.358 -10.017 1.00 94.38 118 SER A O 1
ATOM 965 N N . PHE A 1 119 ? 9.790 -2.181 -9.925 1.00 96.12 119 PHE A N 1
ATOM 966 C CA . PHE A 1 119 ? 9.871 -2.757 -8.581 1.00 96.12 119 PHE A CA 1
ATOM 967 C C . PHE A 1 119 ? 10.050 -1.678 -7.505 1.00 96.12 119 PHE A C 1
ATOM 969 O O . PHE A 1 119 ? 10.913 -0.825 -7.694 1.00 96.12 119 PHE A O 1
ATOM 976 N N . PRO A 1 120 ? 9.339 -1.747 -6.363 1.00 97.06 120 PRO A N 1
ATOM 977 C CA . PRO A 1 120 ? 8.156 -2.565 -6.084 1.00 97.06 120 PRO A CA 1
ATOM 978 C C . PRO A 1 120 ? 6.861 -1.890 -6.585 1.00 97.06 120 PRO A C 1
ATOM 980 O O . PRO A 1 120 ? 6.835 -0.712 -6.959 1.00 97.06 120 PRO A O 1
ATOM 983 N N . SER A 1 121 ? 5.745 -2.626 -6.602 1.00 94.75 121 SER A N 1
ATOM 984 C CA . SER A 1 121 ? 4.480 -2.082 -7.109 1.00 94.75 121 SER A CA 1
ATOM 985 C C . SER A 1 121 ? 3.791 -1.153 -6.105 1.00 94.75 121 SER A C 1
ATOM 987 O O . SER A 1 121 ? 3.208 -1.602 -5.116 1.00 94.75 121 SER A O 1
ATOM 989 N N . GLY A 1 122 ? 3.764 0.148 -6.405 1.00 86.12 122 GLY A N 1
ATOM 990 C CA . GLY A 1 122 ? 2.999 1.126 -5.617 1.00 86.12 122 GLY A CA 1
ATOM 991 C C . GLY A 1 122 ? 1.486 0.878 -5.628 1.00 86.12 122 GLY A C 1
ATOM 992 O O . GLY A 1 122 ? 0.797 1.198 -4.666 1.00 86.12 122 GLY A O 1
ATOM 993 N N . HIS A 1 123 ? 0.973 0.255 -6.692 1.00 81.75 123 HIS A N 1
ATOM 994 C CA . HIS A 1 123 ? -0.446 -0.071 -6.794 1.00 81.75 123 HIS A CA 1
ATOM 995 C C . HIS A 1 123 ? -0.825 -1.222 -5.851 1.00 81.75 123 HIS A C 1
ATOM 997 O O . HIS A 1 123 ? -1.749 -1.097 -5.050 1.00 81.75 123 HIS A O 1
ATOM 1003 N N . ALA A 1 124 ? -0.040 -2.304 -5.864 1.00 89.56 124 ALA A N 1
ATOM 1004 C CA . ALA A 1 124 ? -0.219 -3.404 -4.921 1.00 89.56 124 ALA A CA 1
ATOM 1005 C C . ALA A 1 124 ? -0.087 -2.931 -3.462 1.00 89.56 124 ALA A C 1
ATOM 1007 O O . ALA A 1 124 ? -0.905 -3.299 -2.626 1.00 89.56 124 ALA A O 1
ATOM 1008 N N . PHE A 1 125 ? 0.881 -2.058 -3.160 1.00 89.88 125 PHE A N 1
ATOM 1009 C CA . PHE A 1 125 ? 1.030 -1.443 -1.833 1.00 89.88 125 PHE A CA 1
ATOM 1010 C C . PHE A 1 125 ? -0.277 -0.805 -1.331 1.00 89.88 125 PHE A C 1
ATOM 1012 O O . PHE A 1 125 ? -0.729 -1.114 -0.227 1.00 89.88 125 PHE A O 1
ATOM 1019 N N . LEU A 1 126 ? -0.911 0.037 -2.151 1.00 82.50 126 LEU A N 1
ATOM 1020 C CA . LEU A 1 126 ? -2.174 0.687 -1.795 1.00 82.50 126 LEU A CA 1
ATOM 1021 C C . LEU A 1 126 ? -3.336 -0.309 -1.705 1.00 82.50 126 LEU A C 1
ATOM 1023 O O . LEU A 1 126 ? -4.208 -0.140 -0.858 1.00 82.50 126 LEU A O 1
ATOM 1027 N N . GLY A 1 127 ? -3.325 -1.378 -2.505 1.00 80.56 127 GLY A N 1
ATOM 1028 C CA . GLY A 1 127 ? -4.283 -2.480 -2.382 1.00 80.56 127 GLY A CA 1
ATOM 1029 C C . GLY A 1 127 ? -4.226 -3.178 -1.017 1.00 80.56 127 GLY A C 1
ATOM 1030 O O . GLY A 1 127 ? -5.258 -3.514 -0.439 1.00 80.56 127 GLY A O 1
ATOM 1031 N N . TRP A 1 128 ? -3.025 -3.349 -0.461 1.00 90.00 128 TRP A N 1
ATOM 1032 C CA . TRP A 1 128 ? -2.808 -4.071 0.797 1.00 90.00 128 TRP A CA 1
ATOM 1033 C C . TRP A 1 128 ? -2.891 -3.204 2.058 1.00 90.00 128 TRP A C 1
ATOM 1035 O O . TRP A 1 128 ? -2.975 -3.748 3.161 1.00 90.00 128 TRP A O 1
ATOM 1045 N N . ILE A 1 129 ? -2.927 -1.871 1.938 1.00 84.62 129 ILE A N 1
ATOM 1046 C CA . ILE A 1 129 ? -2.945 -0.965 3.101 1.00 84.62 129 ILE A CA 1
ATOM 1047 C C . ILE A 1 129 ? -4.179 -1.130 3.997 1.00 84.62 129 ILE A C 1
ATOM 1049 O O . ILE A 1 129 ? -4.168 -0.747 5.165 1.00 84.62 129 ILE A O 1
ATOM 1053 N N . LEU A 1 130 ? -5.236 -1.740 3.462 1.00 81.81 130 LEU A N 1
ATOM 1054 C CA . LEU A 1 130 ? -6.482 -2.021 4.165 1.00 81.81 130 LEU A CA 1
ATOM 1055 C C . LEU A 1 130 ? -6.391 -3.196 5.144 1.00 81.81 130 LEU A C 1
ATOM 1057 O O . LEU A 1 130 ? -7.344 -3.430 5.889 1.00 81.81 130 LEU A O 1
ATOM 1061 N N . ILE A 1 131 ? -5.255 -3.901 5.207 1.00 83.75 131 ILE A N 1
ATOM 1062 C CA . ILE A 1 131 ? -5.064 -5.042 6.109 1.00 83.75 131 ILE A CA 1
ATOM 1063 C C . ILE A 1 131 ? -5.440 -4.771 7.580 1.00 83.75 131 ILE A C 1
ATOM 1065 O O . ILE A 1 131 ? -5.959 -5.688 8.205 1.00 83.75 131 ILE A O 1
ATOM 1069 N N . PRO A 1 132 ? -5.330 -3.557 8.165 1.00 82.31 132 PRO A N 1
ATOM 1070 C CA . PRO A 1 132 ? -5.782 -3.320 9.536 1.00 82.31 132 PRO A CA 1
ATOM 1071 C C . PRO A 1 132 ? -7.304 -3.403 9.744 1.00 82.31 132 PRO A C 1
ATOM 1073 O O . PRO A 1 132 ? -7.738 -3.426 10.896 1.00 82.31 132 PRO A O 1
ATOM 1076 N N . LEU A 1 133 ? -8.141 -3.418 8.693 1.00 76.25 133 LEU A N 1
ATOM 1077 C CA . LEU A 1 133 ? -9.610 -3.347 8.816 1.00 76.25 133 LEU A CA 1
ATOM 1078 C C . LEU A 1 133 ? -10.198 -4.454 9.697 1.00 76.25 133 LEU A C 1
ATOM 1080 O O . LEU A 1 133 ? -11.146 -4.202 10.449 1.00 76.25 133 LEU A O 1
ATOM 1084 N N . PHE A 1 134 ? -9.618 -5.659 9.682 1.00 74.19 134 PHE A N 1
ATOM 1085 C CA . PHE A 1 134 ? -10.099 -6.755 10.531 1.00 74.19 134 PHE A CA 1
ATOM 1086 C C . PHE A 1 134 ? -9.975 -6.429 12.033 1.00 74.19 134 PHE A C 1
ATOM 1088 O O . PHE A 1 134 ? -10.753 -6.949 12.841 1.00 74.19 134 PHE A O 1
ATOM 1095 N N . LEU A 1 135 ? -9.067 -5.518 12.427 1.00 73.56 135 LEU A N 1
ATOM 1096 C CA . LEU A 1 135 ? -8.884 -5.098 13.820 1.00 73.56 135 LEU A CA 1
ATOM 1097 C C . LEU A 1 135 ? -10.162 -4.497 14.407 1.00 73.56 135 LEU A C 1
ATOM 1099 O O . LEU A 1 135 ? -10.479 -4.748 15.574 1.00 73.56 135 LEU A O 1
ATOM 1103 N N . LEU A 1 136 ? -10.956 -3.774 13.610 1.00 68.94 136 LEU A N 1
ATOM 1104 C CA . LEU A 1 136 ? -12.222 -3.172 14.050 1.00 68.94 136 LEU A CA 1
ATOM 1105 C C . LEU A 1 136 ? -13.228 -4.227 14.541 1.00 68.94 136 LEU A C 1
ATOM 1107 O O . LEU A 1 136 ? -14.020 -3.962 15.455 1.00 68.94 136 LEU A O 1
ATOM 1111 N N . PHE A 1 137 ? -13.120 -5.456 14.036 1.00 70.75 137 PHE A N 1
ATOM 1112 C CA . PHE A 1 137 ? -14.039 -6.559 14.306 1.00 70.75 137 PHE A CA 1
ATOM 1113 C C . PHE A 1 137 ? -13.495 -7.610 15.282 1.00 70.75 137 PHE A C 1
ATOM 1115 O O . PHE A 1 137 ? -14.252 -8.487 15.671 1.00 70.75 137 PHE A O 1
ATOM 1122 N N . LEU A 1 138 ? -12.252 -7.474 15.773 1.00 66.25 138 LEU A N 1
ATOM 1123 C CA . LEU A 1 138 ? -11.606 -8.448 16.679 1.00 66.25 138 LEU A CA 1
ATOM 1124 C C . LEU A 1 138 ? -12.401 -8.863 17.932 1.00 66.25 138 LEU A C 1
ATOM 1126 O O . LEU A 1 138 ? -12.201 -9.966 18.415 1.00 66.25 138 LEU A O 1
ATOM 1130 N N . ASN A 1 139 ? -13.273 -7.995 18.455 1.00 64.81 139 ASN A N 1
ATOM 1131 C CA . ASN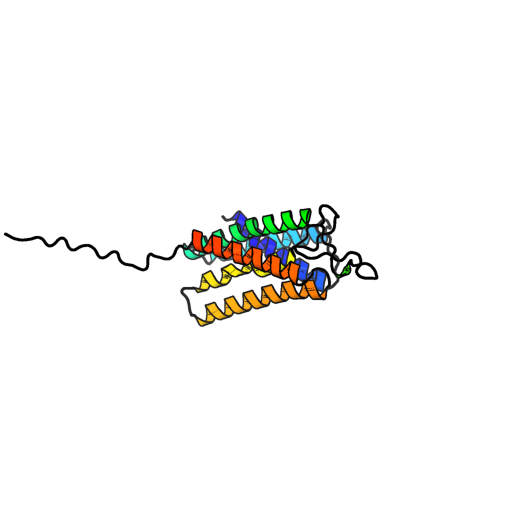 A 1 139 ? -14.059 -8.258 19.675 1.00 64.81 139 ASN A CA 1
ATOM 1132 C C . ASN A 1 139 ? -15.570 -8.293 19.375 1.00 64.81 139 ASN A C 1
ATOM 1134 O O . ASN A 1 139 ? -16.388 -8.038 20.255 1.00 64.81 139 ASN A O 1
ATOM 1138 N N . LYS A 1 140 ? -15.940 -8.461 18.104 1.00 64.94 140 LYS A N 1
ATOM 1139 C CA . LYS A 1 140 ? -17.326 -8.497 17.625 1.00 64.94 140 LYS A CA 1
ATOM 1140 C C . LYS A 1 140 ? -17.617 -9.889 17.056 1.00 64.94 140 LYS A C 1
ATOM 1142 O O . LYS A 1 140 ? -16.749 -10.748 17.057 1.00 64.94 140 LYS A O 1
ATOM 1147 N N . ASN A 1 141 ? -18.840 -10.083 16.560 1.00 76.50 141 ASN A N 1
ATOM 1148 C CA . ASN A 1 141 ? -19.283 -11.291 15.859 1.00 76.50 141 ASN A CA 1
ATOM 1149 C C . ASN A 1 141 ? -18.188 -11.848 14.915 1.00 76.50 141 ASN A C 1
ATOM 1151 O O . ASN A 1 141 ? -17.797 -11.164 13.963 1.00 76.50 141 ASN A O 1
ATOM 1155 N N . GLU A 1 142 ? -17.731 -13.078 15.184 1.00 80.69 142 GLU A N 1
ATOM 1156 C CA . GLU A 1 142 ? -16.655 -13.762 14.450 1.00 80.69 142 GLU A CA 1
ATOM 1157 C C . GLU A 1 142 ? -16.929 -13.835 12.942 1.00 80.69 142 GLU A C 1
ATOM 1159 O O . GLU A 1 142 ? -16.013 -13.646 12.144 1.00 80.69 142 GLU A O 1
ATOM 1164 N N . LEU A 1 143 ? -18.193 -13.988 12.527 1.00 83.31 143 LEU A N 1
ATOM 1165 C CA . LEU A 1 143 ? -18.570 -13.987 11.112 1.00 83.31 143 LEU A CA 1
ATOM 1166 C C . LEU A 1 143 ? -18.164 -12.677 10.424 1.00 83.31 143 LEU A C 1
ATOM 1168 O O . LEU A 1 143 ? -17.571 -12.691 9.349 1.00 83.31 143 LEU A O 1
ATOM 1172 N N . LYS A 1 144 ? -18.426 -11.527 11.061 1.00 74.44 144 LYS A N 1
ATOM 1173 C CA . LYS A 1 144 ? -18.076 -10.214 10.493 1.00 74.44 144 LYS A CA 1
ATOM 1174 C C . LYS A 1 144 ? -16.563 -10.059 10.375 1.00 74.44 144 LYS A C 1
ATOM 1176 O O . LYS A 1 144 ? -16.081 -9.579 9.358 1.00 74.44 144 LYS A O 1
ATOM 1181 N N . LYS A 1 145 ? -15.807 -10.493 11.384 1.00 78.94 145 LYS A N 1
ATOM 1182 C CA . LYS A 1 145 ? -14.338 -10.469 11.351 1.00 78.94 145 LYS A CA 1
ATOM 1183 C C . LYS A 1 145 ? -13.789 -11.235 10.144 1.00 78.94 145 LYS A C 1
ATOM 1185 O O . LYS A 1 145 ? -12.963 -10.681 9.421 1.00 78.94 145 LYS A O 1
ATOM 1190 N N . TRP A 1 146 ? -14.270 -12.455 9.901 1.00 83.19 146 TRP A N 1
ATOM 1191 C CA . TRP A 1 146 ? -13.834 -13.260 8.756 1.00 83.19 146 TRP A CA 1
ATOM 1192 C C . TRP A 1 146 ? -14.260 -12.663 7.417 1.00 83.19 146 TRP A C 1
ATOM 1194 O O . TRP A 1 146 ? -13.427 -12.572 6.521 1.00 83.19 146 TRP A O 1
ATOM 1204 N N . ILE A 1 147 ? -15.499 -12.174 7.297 1.00 82.62 147 ILE A N 1
ATOM 1205 C CA . ILE A 1 147 ? -15.974 -11.502 6.076 1.00 82.62 147 ILE A CA 1
ATOM 1206 C C . ILE A 1 147 ? -15.061 -10.326 5.714 1.00 82.62 147 ILE A C 1
ATOM 1208 O O . ILE A 1 147 ? -14.573 -10.249 4.591 1.00 82.62 147 ILE A O 1
ATOM 1212 N N . PHE A 1 148 ? -14.781 -9.424 6.659 1.00 77.50 148 PHE A N 1
ATOM 1213 C CA . PHE A 1 148 ? -13.950 -8.249 6.377 1.00 77.50 148 PHE A CA 1
ATOM 1214 C C . PHE A 1 148 ? -12.490 -8.606 6.081 1.00 77.50 148 PHE A C 1
ATOM 1216 O O . PHE A 1 148 ? -11.864 -7.952 5.246 1.00 77.50 148 PHE A O 1
ATOM 1223 N N . LEU A 1 149 ? -11.949 -9.648 6.720 1.00 83.19 149 LEU A N 1
ATOM 1224 C CA . LEU A 1 149 ? -10.618 -10.156 6.394 1.00 83.19 149 LEU A CA 1
ATOM 1225 C C . LEU A 1 149 ? -10.568 -10.694 4.957 1.00 83.19 149 LEU A C 1
ATOM 1227 O O . LEU A 1 149 ? -9.689 -10.301 4.193 1.00 83.19 149 LEU A O 1
ATOM 1231 N N . ILE A 1 150 ? -11.532 -11.535 4.576 1.00 86.25 150 ILE A N 1
ATOM 1232 C CA . ILE A 1 150 ? -11.625 -12.120 3.232 1.00 86.25 150 ILE A CA 1
ATOM 1233 C C . ILE A 1 150 ? -11.783 -11.023 2.179 1.00 86.25 150 ILE A C 1
ATOM 1235 O O . ILE A 1 150 ? -11.041 -11.015 1.202 1.00 86.25 150 ILE A O 1
ATOM 1239 N N . LEU A 1 151 ? -12.683 -10.058 2.394 1.00 79.56 151 LEU A N 1
ATOM 1240 C CA . LEU A 1 151 ? -12.876 -8.933 1.473 1.00 79.56 151 LEU A CA 1
ATOM 1241 C C . LEU A 1 151 ? -11.593 -8.118 1.280 1.00 79.56 151 LEU A C 1
ATOM 1243 O O . LEU A 1 151 ? -11.276 -7.725 0.161 1.00 79.56 151 LEU A O 1
ATOM 1247 N N . THR A 1 152 ? -10.830 -7.903 2.354 1.00 81.06 152 THR A N 1
ATOM 1248 C CA . THR A 1 152 ? -9.551 -7.183 2.284 1.00 81.06 152 THR A CA 1
ATOM 1249 C C . THR A 1 152 ? -8.509 -7.961 1.479 1.00 81.06 152 THR A C 1
ATOM 1251 O O . THR A 1 152 ? -7.801 -7.372 0.665 1.00 81.06 152 THR A O 1
ATOM 1254 N N . ILE A 1 153 ? -8.435 -9.283 1.666 1.00 88.94 153 ILE A N 1
ATOM 1255 C CA . ILE A 1 153 ? -7.534 -10.155 0.899 1.00 88.94 153 ILE A CA 1
ATOM 1256 C C . ILE A 1 153 ? -7.927 -10.161 -0.579 1.00 88.94 153 ILE A C 1
ATOM 1258 O O . ILE A 1 153 ? -7.068 -9.945 -1.428 1.00 88.94 153 ILE A O 1
ATOM 1262 N N . ILE A 1 154 ? -9.213 -10.354 -0.890 1.00 84.31 154 ILE A N 1
ATOM 1263 C CA . ILE A 1 154 ? -9.726 -10.336 -2.268 1.00 84.31 154 ILE A CA 1
ATOM 1264 C C . ILE A 1 154 ? -9.374 -9.013 -2.941 1.00 84.31 154 ILE A C 1
ATOM 1266 O O . ILE A 1 154 ? -8.858 -9.015 -4.053 1.00 84.31 154 ILE A O 1
ATOM 1270 N N . PHE A 1 155 ? -9.596 -7.890 -2.258 1.00 81.31 155 PHE A N 1
ATOM 1271 C CA . PHE A 1 155 ? -9.272 -6.573 -2.790 1.00 81.31 155 PHE A CA 1
ATOM 1272 C C . PHE A 1 155 ? -7.767 -6.404 -3.062 1.00 81.31 155 PHE A C 1
ATOM 1274 O O . PHE A 1 155 ? -7.384 -6.009 -4.164 1.00 81.31 155 PHE A O 1
ATOM 1281 N N . GLY A 1 156 ? -6.903 -6.758 -2.103 1.00 84.69 156 GLY A N 1
ATOM 1282 C CA . GLY A 1 156 ? -5.448 -6.678 -2.270 1.00 84.69 156 GLY A CA 1
ATOM 1283 C C . GLY A 1 156 ? -4.927 -7.563 -3.407 1.00 84.69 156 GLY A C 1
ATOM 1284 O O . GLY A 1 156 ? -4.097 -7.124 -4.211 1.00 84.69 156 GLY A O 1
ATOM 1285 N N . VAL A 1 157 ? -5.457 -8.785 -3.526 1.00 92.50 157 VAL A N 1
ATOM 1286 C CA . VAL A 1 157 ? -5.146 -9.717 -4.621 1.00 92.50 157 VAL A CA 1
ATOM 1287 C C . VAL A 1 157 ? -5.635 -9.170 -5.955 1.00 92.50 157 VAL A C 1
ATOM 1289 O O . VAL A 1 157 ? -4.864 -9.162 -6.906 1.00 92.50 157 VAL A O 1
ATOM 1292 N N . PHE A 1 158 ? -6.867 -8.665 -6.030 1.00 84.69 158 PHE A N 1
ATOM 1293 C CA . PHE A 1 158 ? -7.446 -8.120 -7.258 1.00 84.69 158 PHE A CA 1
ATOM 1294 C C . PHE A 1 158 ? -6.629 -6.943 -7.803 1.00 84.69 158 PHE A C 1
ATOM 1296 O O . PHE A 1 158 ? -6.230 -6.957 -8.967 1.00 84.69 158 PHE A O 1
ATOM 1303 N N . VAL A 1 159 ? -6.293 -5.968 -6.948 1.00 80.94 159 VAL A N 1
ATOM 1304 C CA . VAL A 1 159 ? -5.446 -4.824 -7.333 1.00 80.94 159 VAL A CA 1
ATOM 1305 C C . VAL A 1 159 ? -4.060 -5.292 -7.780 1.00 80.94 159 VAL A C 1
ATOM 1307 O O . VAL A 1 159 ? -3.528 -4.799 -8.770 1.00 80.94 159 VAL A O 1
ATOM 1310 N N . SER A 1 160 ? -3.467 -6.262 -7.078 1.00 89.75 160 SER A N 1
ATOM 1311 C CA . SER A 1 160 ? -2.158 -6.822 -7.443 1.00 89.75 160 SER A CA 1
ATOM 1312 C C . SER A 1 160 ? -2.203 -7.568 -8.781 1.00 89.75 160 SER A C 1
ATOM 1314 O O . SER A 1 160 ? -1.286 -7.447 -9.590 1.00 89.75 160 SER A O 1
ATOM 1316 N N . TYR A 1 161 ? -3.274 -8.319 -9.027 1.00 88.19 161 TYR A N 1
ATOM 1317 C CA . TYR A 1 161 ? -3.467 -9.119 -10.231 1.00 88.19 161 TYR A CA 1
ATOM 1318 C C . TYR A 1 161 ? -3.652 -8.246 -11.475 1.00 88.19 161 TYR A C 1
ATOM 1320 O O . TYR A 1 161 ? -2.998 -8.493 -12.486 1.00 88.19 161 TYR A O 1
ATOM 1328 N N . GLU A 1 162 ? -4.442 -7.170 -11.387 1.00 85.25 162 GLU A N 1
ATOM 1329 C CA . GLU A 1 162 ? -4.612 -6.199 -12.482 1.00 85.25 162 GLU A CA 1
ATOM 1330 C C . GLU A 1 162 ? -3.264 -5.655 -12.974 1.00 85.25 162 GLU A C 1
ATOM 1332 O O . GLU A 1 162 ? -3.029 -5.548 -14.177 1.00 85.25 162 GLU A O 1
ATOM 1337 N N . ARG A 1 163 ? -2.319 -5.409 -12.056 1.00 89.75 163 ARG A N 1
ATOM 1338 C CA . ARG A 1 163 ? -0.976 -4.926 -12.413 1.00 89.75 163 ARG A CA 1
ATOM 1339 C C . ARG A 1 163 ? -0.156 -5.921 -13.219 1.00 89.75 163 ARG A C 1
ATOM 1341 O O . ARG A 1 163 ? 0.659 -5.487 -14.037 1.00 89.75 163 ARG A O 1
ATOM 1348 N N . ILE A 1 164 ? -0.349 -7.210 -12.961 1.00 92.56 164 ILE A N 1
ATOM 1349 C CA . ILE A 1 164 ? 0.308 -8.288 -13.700 1.00 92.56 164 ILE A CA 1
ATOM 1350 C C . ILE A 1 164 ? -0.324 -8.402 -15.087 1.00 92.56 164 ILE A C 1
ATOM 1352 O O . ILE A 1 164 ? 0.398 -8.409 -16.078 1.00 92.56 164 ILE A O 1
ATOM 1356 N N . VAL A 1 165 ? -1.659 -8.419 -15.168 1.00 89.62 165 VAL A N 1
ATOM 1357 C CA . VAL A 1 165 ? -2.401 -8.571 -16.434 1.00 89.62 165 VAL A CA 1
ATOM 1358 C C . VAL A 1 165 ? -2.111 -7.430 -17.410 1.00 89.62 165 VAL A C 1
ATOM 1360 O O . VAL A 1 165 ? -1.875 -7.678 -18.587 1.00 89.62 165 VAL A O 1
ATOM 1363 N N . VAL A 1 166 ? -2.045 -6.185 -16.931 1.00 85.81 166 VAL A N 1
ATOM 1364 C CA . VAL A 1 166 ? -1.703 -5.012 -17.764 1.00 85.81 166 VAL A CA 1
ATOM 1365 C C . VAL A 1 166 ? -0.197 -4.953 -18.098 1.00 85.81 166 VAL A C 1
ATOM 1367 O O . VAL A 1 166 ? 0.276 -4.033 -18.767 1.00 85.81 166 VAL A O 1
ATOM 1370 N N . GLY A 1 167 ? 0.601 -5.908 -17.609 1.00 90.06 167 GLY A N 1
ATOM 1371 C CA . GLY A 1 167 ? 2.046 -5.963 -17.836 1.00 90.06 167 GLY A CA 1
ATOM 1372 C C . GLY A 1 167 ? 2.809 -4.813 -17.174 1.00 90.06 167 GLY A C 1
ATOM 1373 O O . GLY A 1 167 ? 3.953 -4.524 -17.522 1.00 90.06 167 GLY A O 1
ATOM 1374 N N . ALA A 1 168 ? 2.197 -4.111 -16.221 1.00 89.12 168 ALA A N 1
ATOM 1375 C CA . ALA A 1 168 ? 2.844 -2.989 -15.553 1.00 89.12 168 ALA A CA 1
ATOM 1376 C C . ALA A 1 168 ? 3.863 -3.438 -14.497 1.00 89.12 168 ALA A C 1
ATOM 1378 O O . ALA A 1 168 ? 4.727 -2.646 -14.124 1.00 89.12 168 ALA A O 1
ATOM 1379 N N . HIS A 1 169 ? 3.731 -4.667 -13.993 1.00 95.56 169 HIS A N 1
ATOM 1380 C CA . HIS A 1 169 ? 4.549 -5.228 -12.924 1.00 95.56 169 HIS A CA 1
ATOM 1381 C C . HIS A 1 169 ? 4.685 -6.746 -13.068 1.00 95.56 169 HIS A C 1
ATOM 1383 O O . HIS A 1 169 ? 3.779 -7.411 -13.567 1.00 95.56 169 HIS A O 1
ATOM 1389 N N . TYR A 1 170 ? 5.779 -7.303 -12.553 1.00 96.62 170 TYR A N 1
ATOM 1390 C CA . TYR A 1 170 ? 5.919 -8.752 -12.385 1.00 96.62 170 TYR A CA 1
ATOM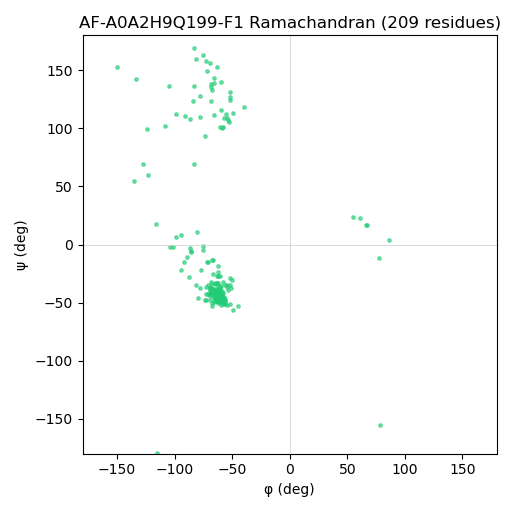 1391 C C . TYR A 1 170 ? 5.213 -9.223 -11.109 1.00 96.62 170 TYR A C 1
ATOM 1393 O O . TYR A 1 170 ? 5.050 -8.457 -10.156 1.00 96.62 170 TYR A O 1
ATOM 1401 N N . ALA A 1 171 ? 4.896 -10.519 -11.032 1.00 97.06 171 ALA A N 1
ATOM 1402 C CA . ALA A 1 171 ? 4.354 -11.136 -9.818 1.00 97.06 171 ALA A CA 1
ATOM 1403 C C . ALA A 1 171 ? 5.243 -10.893 -8.580 1.00 97.06 171 ALA A C 1
ATOM 1405 O O . ALA A 1 171 ? 4.745 -10.635 -7.486 1.00 97.06 171 ALA A O 1
ATOM 1406 N N . SER A 1 172 ? 6.567 -10.883 -8.760 1.00 97.62 172 SER A N 1
ATOM 1407 C CA . SER A 1 172 ? 7.520 -10.550 -7.696 1.00 97.62 172 SER A CA 1
ATOM 1408 C C . SER A 1 172 ? 7.366 -9.119 -7.174 1.00 97.62 172 SER A C 1
ATOM 1410 O O . SER A 1 172 ? 7.530 -8.893 -5.981 1.00 97.62 172 SER A O 1
ATOM 1412 N N . ASP A 1 173 ? 7.040 -8.150 -8.037 1.00 97.56 173 ASP A N 1
ATOM 1413 C CA . ASP A 1 173 ? 6.936 -6.736 -7.647 1.00 97.56 173 ASP A CA 1
ATOM 1414 C C . ASP A 1 173 ? 5.729 -6.512 -6.737 1.00 97.56 173 ASP A C 1
ATOM 1416 O O . ASP A 1 173 ? 5.793 -5.728 -5.788 1.00 97.56 173 ASP A O 1
ATOM 1420 N N . VAL A 1 174 ? 4.618 -7.194 -7.037 1.00 97.19 174 VAL A N 1
ATOM 1421 C CA . VAL A 1 174 ? 3.385 -7.092 -6.250 1.00 97.19 174 VAL A CA 1
ATOM 1422 C C . VAL A 1 174 ? 3.475 -7.904 -4.960 1.00 97.19 174 VAL A C 1
ATOM 1424 O O . VAL A 1 174 ? 3.032 -7.427 -3.915 1.00 97.19 174 VAL A O 1
ATOM 1427 N N . LEU A 1 175 ? 4.119 -9.078 -4.996 1.00 97.62 175 LEU A N 1
ATOM 1428 C CA . LEU A 1 175 ? 4.363 -9.898 -3.809 1.00 97.62 175 LEU A CA 1
ATOM 1429 C C . LEU A 1 175 ? 5.281 -9.176 -2.818 1.00 97.62 175 LEU A C 1
ATOM 1431 O O . LEU A 1 175 ? 5.036 -9.205 -1.613 1.00 97.62 175 LEU A O 1
ATOM 1435 N N . PHE A 1 176 ? 6.305 -8.481 -3.316 1.00 97.62 176 PHE A N 1
ATOM 1436 C CA . PHE A 1 176 ? 7.203 -7.709 -2.466 1.00 97.62 176 PHE A CA 1
ATOM 1437 C C . PHE A 1 176 ? 6.478 -6.544 -1.782 1.00 97.62 176 PHE A C 1
ATOM 1439 O O . PHE A 1 176 ? 6.627 -6.356 -0.576 1.00 97.62 176 PHE A O 1
ATOM 1446 N N . SER A 1 177 ? 5.619 -5.814 -2.503 1.00 96.75 177 SER A N 1
ATOM 1447 C CA . SER A 1 177 ? 4.770 -4.773 -1.904 1.00 96.75 177 SER A CA 1
ATOM 1448 C C . SER A 1 177 ? 3.828 -5.317 -0.830 1.00 96.75 177 SER A C 1
ATOM 1450 O O . SER A 1 177 ? 3.697 -4.709 0.233 1.00 96.75 177 SER A O 1
ATOM 1452 N N . TRP A 1 178 ? 3.197 -6.471 -1.072 1.00 97.12 178 TRP A N 1
ATOM 1453 C CA . TRP A 1 178 ? 2.396 -7.161 -0.057 1.00 97.12 178 TRP A CA 1
ATOM 1454 C C . TRP A 1 178 ? 3.227 -7.507 1.184 1.00 97.12 178 TRP A C 1
ATOM 1456 O O . TRP A 1 178 ? 2.786 -7.268 2.312 1.00 97.12 178 TRP A O 1
ATOM 1466 N N . GLY A 1 179 ? 4.443 -8.019 0.979 1.00 97.56 179 GLY A N 1
ATOM 1467 C CA . GLY A 1 179 ? 5.395 -8.334 2.040 1.00 97.56 179 GLY A CA 1
ATOM 1468 C C . GLY A 1 179 ? 5.763 -7.108 2.875 1.00 97.56 179 GLY A C 1
ATOM 1469 O O . GLY A 1 179 ? 5.650 -7.161 4.099 1.00 97.56 179 GLY A O 1
ATOM 1470 N N . ILE A 1 180 ? 6.114 -5.981 2.239 1.00 97.81 180 ILE A N 1
ATOM 1471 C CA . IL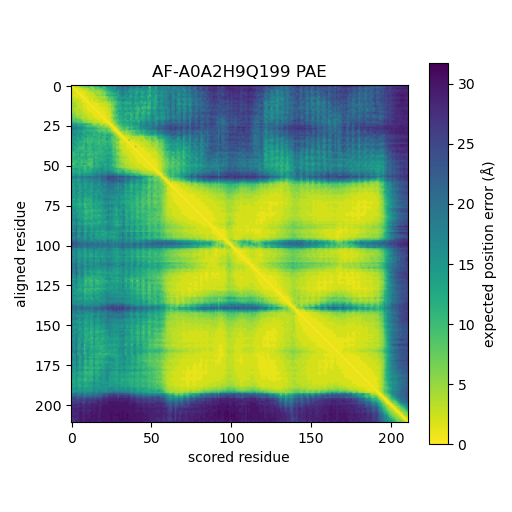E A 1 180 ? 6.420 -4.711 2.925 1.00 97.81 180 ILE A CA 1
ATOM 1472 C C . ILE A 1 180 ? 5.261 -4.307 3.838 1.00 97.81 180 ILE A C 1
ATOM 1474 O O . ILE A 1 180 ? 5.476 -4.043 5.023 1.00 97.81 180 ILE A O 1
ATOM 1478 N N . VAL A 1 181 ? 4.036 -4.269 3.308 1.00 96.06 181 VAL A N 1
ATOM 1479 C CA . VAL A 1 181 ? 2.853 -3.855 4.078 1.00 96.06 181 VAL A CA 1
ATOM 1480 C C . VAL A 1 181 ? 2.580 -4.827 5.218 1.00 96.06 181 VAL A C 1
ATOM 1482 O O . VAL A 1 181 ? 2.394 -4.401 6.354 1.00 96.06 181 VAL A O 1
ATOM 1485 N N . THR A 1 182 ? 2.599 -6.131 4.950 1.00 95.69 182 THR A N 1
ATOM 1486 C CA . THR A 1 182 ? 2.277 -7.156 5.950 1.00 95.69 182 THR A CA 1
ATOM 1487 C C . THR A 1 182 ? 3.306 -7.185 7.075 1.00 95.69 182 THR A C 1
ATOM 1489 O O . THR A 1 182 ? 2.935 -7.175 8.245 1.00 95.69 182 THR A O 1
ATOM 1492 N N . ILE A 1 183 ? 4.601 -7.151 6.756 1.00 97.19 183 ILE A N 1
ATOM 1493 C CA . ILE A 1 183 ? 5.673 -7.135 7.761 1.00 97.19 183 ILE A CA 1
ATOM 1494 C C . ILE A 1 183 ? 5.599 -5.851 8.591 1.00 97.19 183 ILE A C 1
ATOM 1496 O O . ILE A 1 183 ? 5.615 -5.914 9.822 1.00 97.19 183 ILE A O 1
ATOM 1500 N N . THR A 1 184 ? 5.446 -4.693 7.939 1.00 96.31 184 THR A N 1
ATOM 1501 C CA . THR A 1 184 ? 5.297 -3.407 8.638 1.00 96.31 184 THR A CA 1
ATOM 1502 C C . THR A 1 184 ? 4.079 -3.441 9.560 1.00 96.31 184 THR A C 1
ATOM 1504 O O . THR A 1 184 ? 4.172 -3.066 10.728 1.00 96.31 184 THR A O 1
ATOM 1507 N N . PHE A 1 185 ? 2.948 -3.960 9.077 1.00 93.62 185 PHE A N 1
ATOM 1508 C CA . PHE A 1 185 ? 1.732 -4.130 9.864 1.00 93.62 185 PHE A CA 1
ATOM 1509 C C . PHE A 1 185 ? 1.973 -4.997 11.099 1.00 93.62 185 PHE A C 1
ATOM 1511 O O . PHE A 1 185 ? 1.608 -4.586 12.198 1.00 93.62 185 PHE A O 1
ATOM 1518 N N . LEU A 1 186 ? 2.612 -6.160 10.951 1.00 93.88 186 LEU A N 1
ATOM 1519 C CA . LEU A 1 186 ? 2.888 -7.073 12.064 1.00 93.88 186 LEU A CA 1
ATOM 1520 C C . LEU A 1 186 ? 3.797 -6.432 13.123 1.00 93.88 186 LEU A C 1
ATOM 1522 O O . LEU A 1 186 ? 3.526 -6.560 14.320 1.00 93.88 186 LEU A O 1
ATOM 1526 N N . ILE A 1 187 ? 4.828 -5.693 12.700 1.00 94.44 187 ILE A N 1
ATOM 1527 C CA . ILE A 1 187 ? 5.722 -4.947 13.600 1.00 94.44 187 ILE A CA 1
ATOM 1528 C C . ILE A 1 187 ? 4.935 -3.880 14.374 1.00 94.44 187 ILE A C 1
ATOM 1530 O O . ILE A 1 187 ? 5.020 -3.810 15.604 1.00 94.44 187 ILE A O 1
ATOM 1534 N N . LEU A 1 188 ? 4.142 -3.063 13.673 1.00 91.69 188 LEU A N 1
ATOM 1535 C CA . LEU A 1 188 ? 3.339 -2.002 14.288 1.00 91.69 188 LEU A CA 1
ATOM 1536 C C . LEU A 1 188 ? 2.262 -2.572 15.212 1.00 91.69 188 LEU A C 1
ATOM 1538 O O . LEU A 1 188 ? 2.055 -2.056 16.311 1.00 91.69 188 LEU A O 1
ATOM 1542 N N . TYR A 1 189 ? 1.607 -3.655 14.800 1.00 89.50 189 TYR A N 1
ATOM 1543 C CA . TYR A 1 189 ? 0.601 -4.341 15.596 1.00 89.50 189 TYR A CA 1
ATOM 1544 C C . TYR A 1 189 ? 1.197 -4.851 16.907 1.00 89.50 189 TYR A C 1
ATOM 1546 O O . TYR A 1 189 ? 0.666 -4.547 17.970 1.00 89.50 189 TYR A O 1
ATOM 1554 N N . ASN A 1 190 ? 2.342 -5.537 16.864 1.00 88.88 190 ASN A N 1
ATOM 1555 C CA . ASN A 1 190 ? 3.001 -6.032 18.074 1.00 88.88 190 ASN A CA 1
ATOM 1556 C C . ASN A 1 190 ? 3.461 -4.893 19.005 1.00 88.88 190 ASN A C 1
ATOM 1558 O O . ASN A 1 190 ? 3.431 -5.040 20.226 1.00 88.88 190 ASN A O 1
ATOM 1562 N N . ARG A 1 191 ? 3.854 -3.742 18.442 1.00 87.31 191 ARG A N 1
ATOM 1563 C CA . ARG A 1 191 ? 4.270 -2.560 19.211 1.00 87.31 191 ARG A CA 1
ATOM 1564 C C . ARG A 1 191 ? 3.103 -1.839 19.892 1.00 87.31 191 ARG A C 1
ATOM 1566 O O . ARG A 1 191 ? 3.255 -1.400 21.028 1.00 87.31 191 ARG A O 1
ATOM 1573 N N . TYR A 1 192 ? 1.972 -1.675 19.205 1.00 81.69 192 TYR A N 1
ATOM 1574 C CA . TYR A 1 192 ? 0.825 -0.901 19.707 1.00 81.69 192 TYR A CA 1
ATOM 1575 C C . TYR A 1 192 ? -0.246 -1.746 20.405 1.00 81.69 192 TYR A C 1
ATOM 1577 O O . TYR A 1 192 ? -0.994 -1.215 21.222 1.00 81.69 192 TYR A O 1
ATOM 1585 N N . PHE A 1 193 ? -0.300 -3.049 20.128 1.00 78.88 193 PHE A N 1
ATOM 1586 C CA . PHE A 1 193 ? -1.217 -4.008 20.747 1.00 78.88 193 PHE A CA 1
ATOM 1587 C C . PHE A 1 193 ? -0.437 -5.162 21.404 1.00 78.88 193 PHE A C 1
ATOM 1589 O O . PHE A 1 193 ? -0.610 -6.324 21.022 1.00 78.88 193 PHE A O 1
ATOM 1596 N N . PRO A 1 194 ? 0.442 -4.880 22.386 1.00 66.00 194 PRO A N 1
ATOM 1597 C CA . PRO A 1 194 ? 1.198 -5.925 23.061 1.00 66.00 194 PRO A CA 1
ATOM 1598 C C . PRO A 1 194 ? 0.246 -6.919 23.737 1.00 66.00 194 PRO A C 1
ATOM 1600 O O . PRO A 1 194 ? -0.768 -6.535 24.330 1.00 66.00 194 PRO A O 1
ATOM 1603 N N . LYS A 1 195 ? 0.576 -8.215 23.664 1.00 63.12 195 LYS A N 1
ATOM 1604 C CA . LYS A 1 195 ? -0.183 -9.270 24.350 1.00 63.12 195 LYS A CA 1
ATOM 1605 C C . LYS A 1 195 ? -0.324 -8.892 25.832 1.00 63.12 195 LYS A C 1
ATOM 1607 O O . LYS A 1 195 ? 0.685 -8.682 26.508 1.00 63.12 195 LYS A O 1
ATOM 1612 N N . LYS A 1 196 ? -1.557 -8.835 26.361 1.00 53.50 196 LYS A N 1
ATOM 1613 C CA . LYS A 1 196 ? -1.766 -8.829 27.821 1.00 53.50 196 LYS A CA 1
ATOM 1614 C C . LYS A 1 196 ? -0.992 -10.024 28.382 1.00 53.50 196 LYS A C 1
ATOM 1616 O O . LYS A 1 196 ? -1.160 -11.128 27.869 1.00 53.50 196 LYS A O 1
ATOM 1621 N N . LYS A 1 197 ? -0.120 -9.806 29.378 1.00 39.22 197 LYS A N 1
ATOM 1622 C CA . LYS A 1 197 ? 0.630 -10.886 30.042 1.00 39.22 197 LYS A CA 1
ATOM 1623 C C . LYS A 1 197 ? -0.363 -11.984 30.440 1.00 39.22 197 LYS A C 1
ATOM 1625 O O . LYS A 1 197 ? -1.234 -11.749 31.269 1.00 39.22 197 LYS A O 1
ATOM 1630 N N . ILE A 1 198 ? -0.239 -13.150 29.808 1.00 44.62 198 ILE A N 1
ATOM 1631 C CA . ILE A 1 198 ? -1.158 -14.293 29.957 1.00 44.62 198 ILE A CA 1
ATOM 1632 C C . ILE A 1 198 ? -1.005 -14.954 31.338 1.00 44.62 198 ILE A C 1
ATOM 1634 O O . ILE A 1 198 ? -1.890 -15.672 31.787 1.00 44.62 198 ILE A O 1
ATOM 1638 N N . PHE A 1 199 ? 0.073 -14.655 32.063 1.00 38.25 199 PHE A N 1
ATOM 1639 C CA . PHE A 1 199 ? 0.297 -15.191 33.397 1.00 38.25 199 PHE A CA 1
ATOM 1640 C C . PHE A 1 199 ? -0.121 -14.172 34.460 1.00 38.25 199 PHE A C 1
ATOM 1642 O O . PHE A 1 199 ? 0.559 -13.148 34.604 1.00 38.25 199 PHE A O 1
ATOM 1649 N N . PRO A 1 200 ? -1.191 -14.426 35.241 1.00 41.31 200 PRO A N 1
ATOM 1650 C CA . PRO A 1 200 ? -1.335 -13.754 36.518 1.00 41.31 200 PRO A CA 1
ATOM 1651 C C . PRO A 1 200 ? -0.096 -14.137 37.325 1.00 41.31 200 PRO A C 1
ATOM 1653 O O . PRO A 1 200 ? 0.140 -15.311 37.607 1.00 41.31 200 PRO A O 1
ATOM 1656 N N . THR A 1 201 ? 0.746 -13.160 37.651 1.00 43.88 201 THR A N 1
ATOM 1657 C CA . THR A 1 201 ? 1.803 -13.378 38.631 1.00 43.88 201 THR A CA 1
ATOM 1658 C C . THR A 1 201 ? 1.114 -13.888 39.888 1.00 43.88 201 THR A C 1
ATOM 1660 O O . THR A 1 201 ? 0.312 -13.175 40.494 1.00 43.88 201 THR A O 1
ATOM 1663 N N . MET A 1 202 ? 1.355 -15.153 40.244 1.00 44.53 202 MET A N 1
ATOM 1664 C CA . MET A 1 202 ? 0.884 -15.699 41.508 1.00 44.53 202 MET A CA 1
ATOM 1665 C C . MET A 1 202 ? 1.386 -14.755 42.596 1.00 44.53 202 MET A C 1
ATOM 1667 O O . MET A 1 202 ? 2.587 -14.689 42.867 1.00 44.53 202 MET A O 1
ATOM 1671 N N . LYS A 1 203 ? 0.475 -13.973 43.188 1.00 45.12 203 LYS A N 1
ATOM 1672 C CA . LYS A 1 203 ? 0.759 -13.238 44.416 1.00 45.12 203 LYS A CA 1
ATOM 1673 C C . LYS A 1 203 ? 1.256 -14.292 45.396 1.00 45.12 203 LYS A C 1
ATOM 1675 O O . LYS A 1 203 ? 0.466 -15.126 45.834 1.00 45.12 203 LYS A O 1
ATOM 1680 N N . LYS A 1 204 ? 2.555 -14.281 45.717 1.00 48.84 204 LYS A N 1
ATOM 1681 C CA . LYS A 1 204 ? 3.084 -15.040 46.851 1.00 48.84 204 LYS A CA 1
ATOM 1682 C C . LYS A 1 204 ? 2.235 -14.633 48.054 1.00 48.84 204 LYS A C 1
ATOM 1684 O O . LYS A 1 204 ? 2.371 -13.515 48.552 1.00 48.84 204 LYS A O 1
ATOM 1689 N N . LYS A 1 205 ? 1.325 -15.510 48.490 1.00 45.88 205 LYS A N 1
ATOM 1690 C CA . LYS A 1 205 ? 0.711 -15.417 49.813 1.00 45.88 205 LYS A CA 1
ATOM 1691 C C . LYS A 1 205 ? 1.886 -15.453 50.783 1.00 45.88 205 LYS A C 1
ATOM 1693 O O . LYS A 1 205 ? 2.456 -16.513 51.016 1.00 45.88 205 LYS A O 1
ATOM 1698 N N . LYS A 1 206 ? 2.289 -14.293 51.311 1.00 50.12 206 LYS A N 1
ATOM 1699 C CA . LYS A 1 206 ? 3.074 -14.258 52.542 1.00 50.12 206 LYS A CA 1
ATOM 1700 C C . LYS A 1 206 ? 2.180 -14.905 53.592 1.00 50.12 206 LYS A C 1
ATOM 1702 O O . LYS A 1 206 ? 1.217 -14.291 54.047 1.00 50.12 206 LYS A O 1
ATOM 1707 N N . SER A 1 207 ? 2.440 -16.171 53.901 1.00 48.44 207 SER A N 1
ATOM 1708 C CA . SER A 1 207 ? 1.883 -16.812 55.079 1.00 48.44 207 SER A CA 1
ATOM 1709 C C . SER A 1 207 ? 2.322 -15.973 56.275 1.00 48.44 207 SER A C 1
ATOM 1711 O O . SER A 1 207 ? 3.504 -15.952 56.618 1.00 48.44 207 SER A O 1
ATOM 1713 N N . LYS A 1 208 ? 1.383 -15.248 56.889 1.00 53.09 208 LYS A N 1
ATOM 1714 C CA . LYS A 1 208 ? 1.535 -14.829 58.280 1.00 53.09 208 LYS A CA 1
ATOM 1715 C C . LYS A 1 208 ? 1.693 -16.120 59.083 1.00 53.09 208 LYS A C 1
ATOM 1717 O O . LYS A 1 208 ? 0.702 -16.806 59.319 1.00 53.09 208 LYS A O 1
ATOM 1722 N N . LYS A 1 209 ? 2.927 -16.480 59.447 1.00 51.56 209 LYS A N 1
ATOM 1723 C CA . LYS A 1 209 ? 3.141 -17.381 60.576 1.00 51.56 209 LYS A CA 1
ATOM 1724 C C . LYS A 1 209 ? 2.659 -16.614 61.805 1.00 51.56 209 LYS A C 1
ATOM 1726 O O . LYS A 1 209 ? 3.192 -15.554 62.118 1.00 51.56 209 LYS A O 1
ATOM 1731 N N . ARG A 1 210 ? 1.557 -17.091 62.381 1.00 52.94 210 ARG A N 1
ATOM 1732 C CA . ARG A 1 210 ? 1.252 -16.882 63.793 1.00 52.94 210 ARG A CA 1
ATOM 1733 C C . ARG A 1 210 ? 2.223 -17.749 64.598 1.00 52.94 210 ARG A C 1
ATOM 1735 O O . ARG A 1 210 ? 2.569 -18.833 64.119 1.00 52.94 210 ARG A O 1
ATOM 1742 N N . ASN A 1 211 ? 2.543 -17.241 65.786 1.00 46.75 211 ASN A N 1
ATOM 1743 C CA . ASN A 1 211 ? 3.377 -17.772 66.867 1.00 46.75 211 ASN A CA 1
ATOM 1744 C C . ASN A 1 211 ? 4.747 -17.109 66.912 1.00 46.75 211 ASN A C 1
ATOM 1746 O O . ASN A 1 211 ? 5.611 -17.465 66.082 1.00 46.75 211 ASN A O 1
#

Secondary structure (DSSP, 8-state):
-HHHHHHHHHHHHHHHHHHHHHHTT----TTSHHHHHHHHHHHHHHHHHHHHHHHH--S--HHHHHHHHHHHHHHHHHHHHHHHHHHHH-PPPGGGPPTTSTT---TTS---SSS---SS-HHHHHHHTTGGGGGGGTTS-HHHHHHHHHHHHHHHHHHHHHHHHTTSS-HHHHHHHHHHHHHHHHHHHHHHSPPP-SS------------

=== Feature glossary ===
Legend for the data blocks above and below:

— What the protein is —

The amino-acid sequence is the protein's primary structure: the linear order of residues from the N-terminus to the C-terminus, written in one-letter code. Everything else here — the 3D coordinates, the secondary structure, the domain annotations — is ultimately a consequence of this string.

Functional annotations link the protein to curated databases. InterPro entries identify conserved domains and families by matching the sequence against member-database signatures (Pfam, PROSITE, CDD, …). Gene Ontology (GO) terms describe molecular function, biological process, and cellular component in a controlled vocabulary. CATH places the structure in a hierarchical fold classification (Class/Architecture/Topology/Homologous-superfamily). The organism is the source species.

— Where its atoms are —

Atomic coordinates in PDBx/mmCIF format — the same representation the Protein Data Bank distributes. Each line of the _atom_site loop places one backbone atom in Cartesian space (units: ångströms, origin: arbitrary).

The six renders are orthographic views along the three Cartesian axes in both directions. Representation (cartoon, sticks, or surface) and color scheme (sequence-rainbow or by-chain) vary across proteins so the training set covers all the common visualization conventions.

— Local backbone conformation —

Eight-state secondary structure (DSSP): H is the canonical α-helix, G the tighter 3₁₀-helix, I the wider π-helix; E/B are β-structure, T and S are turns and bends, and '-' is everything else. DSSP derives these from the pattern of main-chain N–H···O=C hydrogen bonds, not from the sequence.

Three-state secondary structure (P-SEA) collapses the eight DSSP classes into helix (a), strand (b), and coil (c). P-SEA assigns these from Cα geometry alone — distances and angles — without requiring backbone oxygens, so it works on any Cα trace.

φ (phi) and ψ (psi) are the two rotatable backbone dihedrals per residue: φ is the C(i-1)–N–Cα–C torsion, ψ is the N–Cα–C–N(i+1) torsion, both in degrees on (−180°, 180°]. α-helical residues cluster near (−60°, −45°); β-strand residues near (−120°, +130°). A Ramachandran plot is simply a scatter of (φ, ψ) for every residue.

— Global shape and packing —

The geometric summary reports three shape descriptors. Rg (radius of gyration) measures how spread out the Cα atoms are about their centre of mass; compact globular proteins have small Rg, elongated or unfolded ones large. Cα contacts (<8 Å, |i−j|>4) count long-range residue pairs in spatial proximity — high for tightly packed folds, near zero for rods or random coil. The bounding-box extents give the protein's footprint along x, y, z in Å.

SASA measures how much of the protein is reachable by solvent. It is computed by rolling a water-sized probe over the atomic surface and summing the exposed area (Å²). Per-residue SASA distinguishes core (buried, low SASA) from surface (exposed, high SASA) residues; total SASA is a whole-molecule size measure.

Plot images: a contact map (which residues are close in 3D, as an N×N binary image), a Ramachandran scatter (backbone torsion angles, revealing secondary-structure composition at a glance), and — for AlphaFold structures — a PAE heatmap (pairwise prediction confidence).

— Structural neighborhood —

A 3Di character summarizes, for each residue, the relative orientation of the Cα frame of its nearest spatial neighbor. Because it encodes fold topology rather than chemistry, 3Di alignments detect remote structural similarity that sequence alignment misses.

The Foldseek neighbor list gives the closest experimentally determined structures in the PDB, ranked by structural alignment. TM-score near 1 means near-identical fold; near 0.3 means only rough topology match. This is how one finds what a novel AlphaFold prediction most resembles in the solved-structure universe.

— Confidence and disorder —

For AlphaFold models, the B-factor field carries pLDDT — the model's own estimate of local accuracy on a 0–100 scale. Regions with pLDDT<50 should be treated as essentially unmodeled; they often correspond to intrinsically disordered segments.

Crystallographic B-factors measure how much each atom's electron density is smeared out, in Å². They rise in mobile loops and surface residues and fall in the buried interior. In AlphaFold models this column is repurposed to hold pLDDT instead.

Predicted Aligned Error (PAE) is an AlphaFold confidence matrix: entry (i, j) is the expected error in the position of residue j, in ångströms, when the prediction is superimposed on the true structure at residue i. Low PAE within a block of residues means that block is internally rigid and well-predicted; high PAE between two blocks means their relative placement is uncertain even if each block individually is confident.